Protein 1DM9 (pdb70)

Organism: Escherichia coli (strain K12) (NCBI:txid83333)

Foldseek 3Di:
DVQFDWPLLLCCLLVLDVDSVVSQVCLVVVQKAWQPHRDHRRDTDDAQIWIWHQRPNAIWIWGAHADDNHNDDDVVSPVRIDTDPVRVVVRVVVVVVVVVVVVD/DDPDFDWPLQLCCLLPVDVDSVVSQVCLVVQQKAWQRHRDHRRDGDDAQIWMWGDDDLDIWIWGAQDDDRHRDDNVVSPNGIDTDPVRVVSVVVVVVVVVVVVVVVD

InterPro domains:
  IPR002942 RNA-binding S4 domain [PF01479] (9-53)
  IPR002942 RNA-binding S4 domain [SM00363] (9-72)
  IPR025708 Heat shock protein 15 [PIRSF016821] (8-131)
  IPR036986 RNA-binding S4 domain superfamily [G3DSA:3.10.290.10] (1-108)
  IPR060490 Heat shock protein 15, C-terminal domain [PF28601] (89-133)

Sequence (211 aa):
PAVEVRLDKWLWAARFYKTRALAREMIEGGKVHYNGQRSKPSKIVELNATLTLRQGNDERTVIVKAITEQRRPASEAALLYEETAESVEKREKMALARKLNALTKPAVEVRLDKWLWAARFYKTRALAREMIEGGKVHYNGQRSKPSKIVELNATLTLRQGNDERTVIVKAITEQRRPASEAALLYEETAESVEKREKMALARKLNALTMP

Radius of gyration: 21.2 Å; Cα contacts (8 Å, |Δi|>4): 385; chains: 2; bounding box: 50×77×39 Å

CATH classification: 3.10.290.10

Structure (mmCIF, N/CA/C/O backbone):
data_1DM9
#
_entry.id   1DM9
#
_cell.length_a   113.070
_cell.length_b   67.930
_cell.length_c   41.010
_cell.angle_alpha   90.00
_cell.angle_beta   90.00
_cell.angle_gamma   90.00
#
_symmetry.space_group_name_H-M   'P 21 21 2'
#
loop_
_entity.id
_entity.type
_entity.pdbx_description
1 polymer 'HYPOTHETICAL 15.5 KD PROTEIN IN MRCA-PCKA INTERGENIC REGION'
2 non-polymer 'SULFATE ION'
3 water water
#
loop_
_atom_site.group_PDB
_atom_site.id
_atom_site.type_symbol
_atom_site.label_atom_id
_atom_site.label_alt_id
_atom_site.label_comp_id
_atom_site.label_asym_id
_atom_site.label_entity_id
_atom_site.label_seq_id
_atom_site.pdbx_PDB_ins_code
_atom_site.Cartn_x
_atom_site.Cartn_y
_atom_site.Cartn_z
_atom_site.occupancy
_atom_site.B_iso_or_equiv
_atom_site.auth_seq_id
_atom_site.auth_comp_id
_atom_site.auth_asym_id
_atom_site.auth_atom_id
_atom_site.pdbx_PDB_model_num
ATOM 1 N N . PRO A 1 5 ? 34.555 41.918 14.728 1.00 63.48 5 PRO A N 1
ATOM 2 C CA . PRO A 1 5 ? 33.871 40.837 13.943 1.00 62.56 5 PRO A CA 1
ATOM 3 C C . PRO A 1 5 ? 32.450 40.537 14.434 1.00 61.03 5 PRO A C 1
ATOM 4 O O . PRO A 1 5 ? 32.245 39.700 15.332 1.00 61.83 5 PRO A O 1
ATOM 8 N N . ALA A 1 6 ? 31.469 41.226 13.850 1.00 58.03 6 ALA A N 1
ATOM 9 C CA . ALA A 1 6 ? 30.078 41.011 14.238 1.00 54.11 6 ALA A CA 1
ATOM 10 C C . ALA A 1 6 ? 29.442 39.973 13.346 1.00 50.96 6 ALA A C 1
ATOM 11 O O . ALA A 1 6 ? 28.290 40.102 12.932 1.00 49.10 6 ALA A O 1
ATOM 13 N N . VAL A 1 7 ? 30.225 38.937 13.061 1.00 48.67 7 VAL A N 1
ATOM 14 C CA . VAL A 1 7 ? 29.791 37.803 12.257 1.00 44.71 7 VAL A CA 1
ATOM 15 C C . VAL A 1 7 ? 30.311 36.542 12.970 1.00 43.49 7 VAL A C 1
ATOM 16 O O . VAL A 1 7 ? 30.580 35.511 12.342 1.00 41.97 7 VAL A O 1
ATOM 20 N N . GLU A 1 8 ? 30.459 36.664 14.296 1.00 40.40 8 GLU A N 1
ATOM 21 C CA . GLU A 1 8 ? 30.928 35.580 15.168 1.00 39.20 8 GLU A CA 1
ATOM 22 C C . GLU A 1 8 ? 29.913 35.239 16.259 1.00 36.99 8 GLU A C 1
ATOM 23 O O . GLU A 1 8 ? 29.748 35.997 17.208 1.00 35.19 8 GLU A O 1
ATOM 29 N N . VAL A 1 9 ? 29.259 34.086 16.126 1.00 33.70 9 VAL A N 1
ATOM 30 C CA . VAL A 1 9 ? 28.276 33.618 17.077 1.00 30.13 9 VAL A CA 1
ATOM 31 C C . VAL A 1 9 ? 28.768 32.246 17.555 1.00 29.43 9 VAL A C 1
ATOM 32 O O . VAL A 1 9 ? 29.163 31.399 16.759 1.00 27.45 9 VAL A O 1
ATOM 36 N N . ARG A 1 10 ? 28.785 32.052 18.871 1.00 28.01 10 ARG A N 1
ATOM 37 C CA . ARG A 1 10 ? 29.259 30.783 19.452 1.00 25.31 10 ARG A CA 1
ATOM 38 C C . ARG A 1 10 ? 28.253 29.658 19.257 1.00 24.25 10 ARG A C 1
ATOM 39 O O . ARG A 1 10 ? 27.025 29.869 19.272 1.00 23.71 10 ARG A O 1
ATOM 47 N N . LEU A 1 11 ? 28.776 28.448 19.156 1.00 22.74 11 LEU A N 1
ATOM 48 C CA . LEU A 1 11 ? 27.926 27.296 18.971 1.00 21.29 11 LEU A CA 1
ATOM 49 C C . LEU A 1 11 ? 26.946 27.143 20.140 1.00 21.47 11 LEU A C 1
ATOM 50 O O . LEU A 1 11 ? 25.811 26.830 19.906 1.00 21.83 11 LEU A O 1
ATOM 55 N N . ASP A 1 12 ? 27.351 27.383 21.384 1.00 22.46 12 ASP A N 1
ATOM 56 C CA . ASP A 1 12 ? 26.375 27.193 22.438 1.00 24.00 12 ASP A CA 1
ATOM 57 C C . ASP A 1 12 ? 25.200 28.204 22.347 1.00 26.40 12 ASP A C 1
ATOM 58 O O . ASP A 1 12 ? 24.037 27.815 22.477 1.00 24.39 12 ASP A O 1
ATOM 63 N N . LYS A 1 13 ? 25.521 29.463 22.046 1.00 24.34 13 LYS A N 1
ATOM 64 C CA . LYS A 1 13 ? 24.528 30.512 21.875 1.00 27.89 13 LYS A CA 1
ATOM 65 C C . LYS A 1 13 ? 23.644 30.169 20.666 1.00 26.83 13 LYS A C 1
ATOM 66 O O . LYS A 1 13 ? 22.420 30.264 20.727 1.00 26.71 13 LYS A O 1
ATOM 72 N N . TRP A 1 14 ? 24.273 29.756 19.565 1.00 26.56 14 TRP A N 1
ATOM 73 C CA . TRP A 1 14 ? 23.531 29.374 18.382 1.00 25.23 14 TRP A CA 1
ATOM 74 C C . TRP A 1 14 ? 22.519 28.283 18.653 1.00 25.87 14 TRP A C 1
ATOM 75 O O . TRP A 1 14 ? 21.369 28.378 18.210 1.00 25.34 14 TRP A O 1
ATOM 86 N N . LEU A 1 15 ? 22.947 27.207 19.324 1.00 25.20 15 LEU A N 1
ATOM 87 C CA . LEU A 1 15 ? 22.042 26.079 19.604 1.00 26.21 15 LEU A CA 1
ATOM 88 C C . LEU A 1 15 ? 20.825 26.524 20.450 1.00 28.01 15 LEU A C 1
ATOM 89 O O . LEU A 1 15 ? 19.705 26.010 20.293 1.00 27.62 15 LEU A O 1
ATOM 94 N N . TRP A 1 16 ? 21.062 27.457 21.355 1.00 28.11 16 TRP A N 1
ATOM 95 C CA . TRP A 1 16 ? 19.997 27.996 22.191 1.00 31.74 16 TRP A CA 1
ATOM 96 C C . TRP A 1 16 ? 19.100 28.890 21.315 1.00 32.22 16 TRP A C 1
ATOM 97 O O . TRP A 1 16 ? 17.868 28.803 21.382 1.00 33.01 16 TRP A O 1
ATOM 108 N N . ALA A 1 17 ? 19.716 29.728 20.472 1.00 31.35 17 ALA A N 1
ATOM 109 C CA . ALA A 1 17 ? 18.941 30.610 19.594 1.00 30.50 17 ALA A CA 1
ATOM 110 C C . ALA A 1 17 ? 18.067 29.784 18.668 1.00 30.50 17 ALA A C 1
ATOM 111 O O . ALA A 1 17 ? 16.939 30.159 18.404 1.00 31.62 17 ALA A O 1
ATOM 113 N N . ALA A 1 18 ? 18.597 28.668 18.174 1.00 30.34 18 ALA A N 1
ATOM 114 C CA . ALA A 1 18 ? 17.862 27.782 17.279 1.00 31.87 18 ALA A CA 1
ATOM 115 C C . ALA A 1 18 ? 16.841 26.906 18.035 1.00 32.00 18 ALA A C 1
ATOM 116 O O . ALA A 1 18 ? 16.173 26.077 17.417 1.00 32.69 18 ALA A O 1
ATOM 118 N N . ARG A 1 19 ? 16.783 27.071 19.356 1.00 32.89 19 ARG A N 1
ATOM 119 C CA . ARG A 1 19 ? 15.861 26.362 20.244 1.00 35.41 19 ARG A CA 1
ATOM 120 C C . ARG A 1 19 ? 16.073 24.855 20.389 1.00 35.08 19 ARG A C 1
ATOM 121 O O . ARG A 1 19 ? 15.122 24.122 20.688 1.00 33.66 19 ARG A O 1
ATOM 129 N N . PHE A 1 20 ? 17.293 24.370 20.149 1.00 32.63 20 PHE A N 1
ATOM 130 C CA . PHE A 1 20 ? 17.551 22.949 20.291 1.00 30.43 20 PHE A CA 1
ATOM 131 C C . PHE A 1 20 ? 17.644 22.564 21.754 1.00 30.99 20 PHE A C 1
ATOM 132 O O . PHE A 1 20 ? 17.346 21.425 22.108 1.00 30.01 20 PHE A O 1
ATOM 140 N N . TYR A 1 21 ? 18.065 23.502 22.602 1.00 30.59 21 TYR A N 1
ATOM 141 C CA . TYR A 1 21 ? 18.175 23.253 24.042 1.00 31.93 21 TYR A CA 1
ATOM 142 C C . TYR A 1 21 ? 17.587 24.490 24.746 1.00 32.96 21 TYR A C 1
ATOM 143 O O . TYR A 1 21 ? 17.725 25.594 24.238 1.00 33.71 21 TYR A O 1
ATOM 152 N N . LYS A 1 22 ? 16.945 24.314 25.903 1.00 34.95 22 LYS A N 1
ATOM 153 C CA . LYS A 1 22 ? 16.309 25.439 26.622 1.00 36.62 22 LYS A CA 1
ATOM 154 C C . LYS A 1 22 ? 17.188 26.596 27.055 1.00 35.65 22 LYS A C 1
ATOM 155 O O . LYS A 1 22 ? 16.743 27.750 27.097 1.00 35.24 22 LYS A O 1
ATOM 161 N N . THR A 1 23 ? 18.422 26.289 27.431 1.00 35.12 23 THR A N 1
ATOM 162 C CA . THR A 1 23 ? 19.361 27.300 27.886 1.00 33.91 23 THR A CA 1
ATOM 163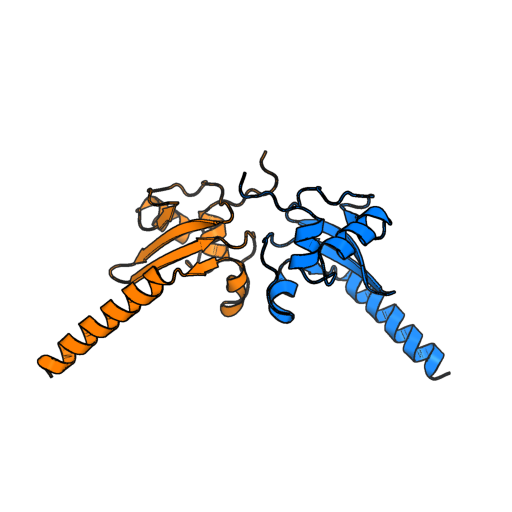 C C . THR A 1 23 ? 20.707 27.070 27.227 1.00 34.60 23 THR A C 1
ATOM 164 O O . THR A 1 23 ? 21.023 25.943 26.764 1.00 33.05 23 THR A O 1
ATOM 168 N N . ARG A 1 24 ? 21.526 28.120 27.230 1.00 34.24 24 ARG A N 1
ATOM 169 C CA . ARG A 1 24 ? 22.869 27.999 26.680 1.00 33.81 24 ARG A CA 1
ATOM 170 C C . ARG A 1 24 ? 23.697 27.025 27.531 1.00 31.94 24 ARG A C 1
ATOM 171 O O . ARG A 1 24 ? 24.546 26.291 27.008 1.00 29.76 24 ARG A O 1
ATOM 179 N N . ALA A 1 25 ? 23.482 27.022 28.852 1.00 32.57 25 ALA A N 1
ATOM 180 C CA . ALA A 1 25 ? 24.255 26.133 29.748 1.00 29.55 25 ALA A CA 1
ATOM 181 C C . ALA A 1 25 ? 23.967 24.689 29.402 1.00 28.83 25 ALA A C 1
ATOM 182 O O . ALA A 1 25 ? 24.869 23.854 29.381 1.00 27.82 25 ALA A O 1
ATOM 184 N N . LEU A 1 26 ? 22.719 24.391 29.061 1.00 27.43 26 LEU A N 1
ATOM 185 C CA . LEU A 1 26 ? 22.404 23.029 28.686 1.00 29.39 26 LEU A CA 1
ATOM 186 C C . LEU A 1 26 ? 23.064 22.702 27.313 1.00 28.66 26 LEU A C 1
ATOM 187 O O . LEU A 1 26 ? 23.632 21.612 27.120 1.00 28.06 26 LEU A O 1
ATOM 192 N N . ALA A 1 27 ? 22.984 23.638 26.368 1.00 26.33 27 ALA A N 1
ATOM 193 C CA . ALA A 1 27 ? 23.606 23.448 25.052 1.00 25.75 27 ALA A CA 1
ATOM 194 C C . ALA A 1 27 ? 25.143 23.199 25.282 1.00 23.86 27 ALA A C 1
ATOM 195 O O . ALA A 1 27 ? 25.753 22.342 24.670 1.00 21.10 27 ALA A O 1
ATOM 197 N N . ARG A 1 28 ? 25.729 23.931 26.213 1.00 26.96 28 ARG A N 1
ATOM 198 C CA . ARG A 1 28 ? 27.140 23.771 26.521 1.00 29.06 28 ARG A CA 1
ATOM 199 C C . ARG A 1 28 ? 27.421 22.334 27.096 1.00 30.26 28 ARG A C 1
ATOM 200 O O . ARG A 1 28 ? 28.427 21.682 26.755 1.00 25.74 28 ARG A O 1
ATOM 208 N N . GLU A 1 29 ? 26.520 21.821 27.937 1.00 28.72 29 GLU A N 1
ATOM 209 C CA . GLU A 1 29 ? 26.710 20.478 28.489 1.00 29.78 29 GLU A CA 1
ATOM 210 C C . GLU A 1 29 ? 26.610 19.393 27.456 1.00 27.15 29 GLU A C 1
ATOM 211 O O . GLU A 1 29 ? 27.321 18.379 27.510 1.00 27.76 29 GLU A O 1
ATOM 217 N N . MET A 1 30 ? 25.698 19.580 26.522 1.00 26.89 30 MET A N 1
ATOM 218 C CA . MET A 1 30 ? 25.515 18.594 25.475 1.00 25.93 30 MET A CA 1
ATOM 219 C C . MET A 1 30 ? 26.754 18.562 24.563 1.00 25.25 30 MET A C 1
ATOM 220 O O . MET A 1 30 ? 27.190 17.494 24.145 1.00 24.65 30 MET A O 1
ATOM 225 N N . ILE A 1 31 ? 27.301 19.747 24.276 1.00 24.58 31 ILE A N 1
ATOM 226 C CA . ILE A 1 31 ? 28.492 19.859 23.443 1.00 22.75 31 ILE A CA 1
ATOM 227 C C . ILE A 1 31 ? 29.650 19.144 24.134 1.00 23.92 31 ILE A C 1
ATOM 228 O O . ILE A 1 31 ? 3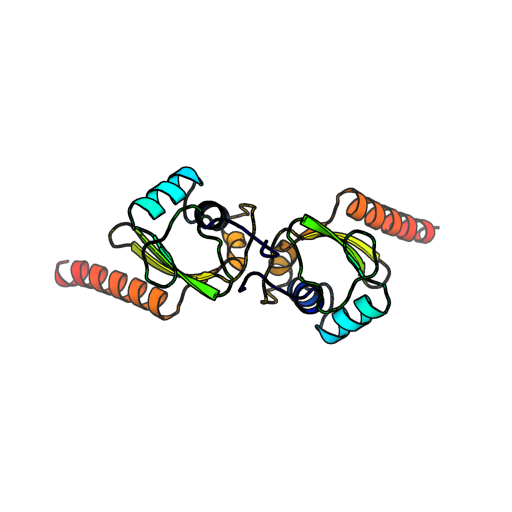0.312 18.310 23.524 1.00 22.81 31 ILE A O 1
ATOM 233 N N . GLU A 1 32 ? 29.852 19.438 25.422 1.00 24.39 32 GLU A N 1
ATOM 234 C CA . GLU A 1 32 ? 30.938 18.828 26.199 1.00 24.45 32 GLU A CA 1
ATOM 235 C C . GLU A 1 32 ? 30.758 17.315 26.403 1.00 24.11 32 GLU A C 1
ATOM 236 O O . GLU A 1 32 ? 31.760 16.560 26.536 1.00 24.87 32 GLU A O 1
ATOM 242 N N . GLY A 1 33 ? 29.497 16.866 26.393 1.00 22.25 33 GLY A N 1
ATOM 243 C CA . GLY A 1 33 ? 29.218 15.439 26.482 1.00 23.49 33 GLY A CA 1
ATOM 244 C C . GLY A 1 33 ? 29.462 14.760 25.115 1.00 26.10 33 GLY A C 1
ATOM 245 O O . GLY A 1 33 ? 29.376 13.528 24.967 1.00 26.99 33 GLY A O 1
ATOM 246 N N . GLY A 1 34 ? 29.812 15.544 24.110 1.00 24.27 34 GLY A N 1
ATOM 247 C CA . GLY A 1 34 ? 29.998 14.964 22.788 1.00 26.06 34 GLY A CA 1
ATOM 248 C C . GLY A 1 34 ? 28.662 14.588 22.164 1.00 25.31 34 GLY A C 1
ATOM 249 O O . GLY A 1 34 ? 28.627 13.774 21.246 1.00 26.78 34 GLY A O 1
ATOM 250 N N . LYS A 1 35 ? 27.566 15.161 22.655 1.00 25.33 35 LYS A N 1
ATOM 251 C CA . LYS A 1 35 ? 26.211 14.876 22.132 1.00 25.45 35 LYS A CA 1
ATOM 252 C C . LYS A 1 35 ? 25.818 15.795 20.986 1.00 25.55 35 LYS A C 1
ATOM 253 O O . LYS A 1 35 ? 24.713 15.679 20.421 1.00 25.21 35 LYS A O 1
ATOM 259 N N . VAL A 1 36 ? 26.715 16.733 20.678 1.00 22.34 36 VAL A N 1
ATOM 260 C CA . VAL A 1 36 ? 26.541 17.620 19.534 1.00 21.14 36 VAL A CA 1
ATOM 261 C C . VAL A 1 36 ? 27.861 17.521 18.769 1.00 21.70 36 VAL A C 1
ATOM 262 O O . VAL A 1 36 ? 28.934 17.661 19.374 1.00 22.76 36 VAL A O 1
ATOM 266 N N . HIS A 1 37 ? 27.809 17.255 17.477 1.00 21.03 37 HIS A N 1
ATOM 267 C CA . HIS A 1 37 ? 29.050 17.221 16.698 1.00 23.06 37 HIS A CA 1
ATOM 268 C C . HIS A 1 37 ? 28.932 18.328 15.641 1.00 22.34 37 HIS A C 1
ATOM 269 O O . HIS A 1 37 ? 27.832 18.653 15.192 1.00 23.28 37 HIS A O 1
ATOM 276 N N . TYR A 1 38 ? 30.075 18.899 15.285 1.00 20.96 38 TYR A N 1
ATOM 277 C CA . TYR A 1 38 ? 30.189 19.981 14.282 1.00 19.16 38 TYR A CA 1
ATOM 278 C C . TYR A 1 38 ? 31.050 19.374 13.161 1.00 19.87 38 TYR A C 1
ATOM 279 O O . TYR A 1 38 ? 32.199 18.961 13.386 1.00 20.87 38 TYR A O 1
ATOM 288 N N . ASN A 1 39 ? 30.487 19.288 11.961 1.00 20.20 39 ASN A N 1
ATOM 289 C CA . ASN A 1 39 ? 31.158 18.672 10.822 1.00 22.11 39 ASN A CA 1
ATOM 290 C C . ASN A 1 39 ? 31.793 17.333 11.167 1.00 24.88 39 ASN A C 1
ATOM 291 O O . ASN A 1 39 ? 32.968 17.029 10.837 1.00 23.98 39 ASN A O 1
ATOM 296 N N . GLY A 1 40 ? 30.987 16.541 11.860 1.00 22.91 40 GLY A N 1
ATOM 297 C CA . GLY A 1 40 ? 31.392 15.188 12.186 1.00 25.51 40 GLY A CA 1
ATOM 298 C C . GLY A 1 40 ? 32.342 14.993 13.325 1.00 25.79 40 GLY A C 1
ATOM 299 O O . GLY A 1 40 ? 32.810 13.894 13.493 1.00 27.68 40 GLY A O 1
ATOM 300 N N . GLN A 1 41 ? 32.626 16.024 14.109 1.00 24.30 41 GLN A N 1
ATOM 301 C CA . GLN A 1 41 ? 33.565 15.869 15.211 1.00 25.60 41 GLN A CA 1
ATOM 302 C C . GLN A 1 41 ? 33.165 16.582 16.485 1.00 24.55 41 GLN A C 1
ATOM 303 O O . GLN A 1 41 ? 32.386 17.506 16.474 1.00 25.06 41 GLN A O 1
ATOM 309 N N . ARG A 1 42 ? 33.773 16.173 17.585 1.00 25.79 42 ARG A N 1
ATOM 310 C CA . ARG A 1 42 ? 33.555 16.834 18.847 1.00 25.61 42 ARG A CA 1
ATOM 311 C C . ARG A 1 42 ? 33.808 18.304 18.606 1.00 24.37 42 ARG A C 1
ATOM 312 O O . ARG A 1 42 ? 34.699 18.664 17.841 1.00 21.92 42 ARG A O 1
ATOM 320 N N . SER A 1 43 ? 33.030 19.158 19.261 1.00 23.97 43 SER A N 1
ATOM 321 C CA . SER A 1 43 ? 33.240 20.585 19.129 1.00 25.58 43 SER A CA 1
ATOM 322 C C . SER A 1 43 ? 33.429 21.213 20.525 1.00 26.66 43 SER A C 1
ATOM 323 O O . SER A 1 43 ? 33.741 20.528 21.493 1.00 26.91 43 SER A O 1
ATOM 326 N N . LYS A 1 44 ? 33.229 22.512 20.627 1.00 28.99 44 LYS A N 1
ATOM 327 C CA . LYS A 1 44 ? 33.405 23.187 21.891 1.00 29.55 44 LYS A CA 1
ATOM 328 C C . LYS A 1 44 ? 32.421 24.303 21.890 1.00 27.76 44 LYS A C 1
ATOM 329 O O . LYS A 1 44 ? 32.022 24.777 20.820 1.00 27.63 44 LYS A O 1
ATOM 335 N N . PRO A 1 45 ? 31.983 24.718 23.086 1.00 25.97 45 PRO A N 1
ATOM 336 C CA . PRO A 1 45 ? 31.022 25.790 23.286 1.00 27.58 45 PRO A CA 1
ATOM 337 C C . PRO A 1 45 ? 31.341 27.096 22.537 1.00 26.52 45 PRO A C 1
ATOM 338 O O . PRO A 1 45 ? 30.440 27.757 22.061 1.00 26.29 45 PRO A O 1
ATOM 342 N N . SER A 1 46 ? 32.626 27.462 22.480 1.00 26.32 46 SER A N 1
ATOM 343 C CA . SER A 1 46 ? 33.065 28.727 21.872 1.00 27.09 46 SER A CA 1
ATOM 344 C C . SER A 1 46 ? 33.288 28.681 20.367 1.00 26.09 46 SER A C 1
ATOM 345 O O . SER A 1 46 ? 33.611 29.695 19.770 1.00 26.02 46 SER A O 1
ATOM 348 N N . LYS A 1 47 ? 33.102 27.517 19.761 1.00 26.02 47 LYS A N 1
ATOM 349 C CA . LYS A 1 47 ? 33.250 27.374 18.316 1.00 23.81 47 LYS A CA 1
ATOM 350 C C . LYS A 1 47 ? 32.366 28.393 17.575 1.00 23.89 47 LYS A C 1
ATOM 351 O O . LYS A 1 47 ? 31.170 28.543 17.860 1.00 23.17 47 LYS A O 1
ATOM 357 N N . ILE A 1 48 ? 32.942 29.104 16.621 1.00 25.16 48 ILE A N 1
ATOM 358 C CA . ILE A 1 48 ? 32.154 30.091 15.896 1.00 23.82 48 ILE A CA 1
ATOM 359 C C . ILE A 1 48 ? 31.449 29.358 14.782 1.00 22.52 48 ILE A C 1
ATOM 360 O O . ILE A 1 48 ? 32.067 28.653 13.997 1.00 24.24 48 ILE A O 1
ATOM 365 N N . VAL A 1 49 ? 30.140 29.525 14.732 1.00 24.77 49 VAL A N 1
ATOM 366 C CA . VAL A 1 49 ? 29.300 28.841 13.760 1.00 24.53 49 VAL A CA 1
ATOM 367 C C . VAL A 1 49 ? 29.502 29.394 12.345 1.00 26.60 49 VAL A C 1
ATOM 368 O O . VAL A 1 49 ? 29.660 30.621 12.151 1.00 25.01 49 VAL A O 1
ATOM 372 N N . GLU A 1 50 ? 29.555 28.490 11.367 1.00 26.14 50 GLU A N 1
ATOM 373 C CA . GLU A 1 50 ? 29.676 28.905 9.963 1.00 28.87 50 GLU A CA 1
ATOM 374 C C . GLU A 1 50 ? 28.438 28.489 9.199 1.00 30.90 50 GLU A C 1
ATOM 375 O O . GLU A 1 50 ? 27.839 27.464 9.529 1.00 29.31 50 GLU A O 1
ATOM 381 N N . LEU A 1 51 ? 28.032 29.270 8.186 1.00 28.81 51 LEU A N 1
ATOM 382 C CA . LEU A 1 51 ? 26.867 28.863 7.403 1.00 27.69 51 LEU A CA 1
ATOM 383 C C . LEU A 1 51 ? 27.211 27.528 6.680 1.00 26.34 51 LEU A C 1
ATOM 384 O O . LEU A 1 51 ? 28.356 27.270 6.327 1.00 25.33 51 LEU A O 1
ATOM 389 N N . ASN A 1 52 ? 26.197 26.682 6.514 1.00 26.32 52 ASN A N 1
ATOM 390 C CA . ASN A 1 52 ? 26.310 25.380 5.867 1.00 27.24 52 ASN A CA 1
ATOM 391 C C . ASN A 1 52 ? 27.102 24.331 6.593 1.00 25.06 52 ASN A C 1
ATOM 392 O O . ASN A 1 52 ? 27.487 23.320 6.008 1.00 26.57 52 ASN A O 1
ATOM 397 N N . ALA A 1 53 ? 27.368 24.558 7.873 1.00 24.49 53 ALA A N 1
ATOM 398 C CA . ALA A 1 53 ? 28.086 23.541 8.655 1.00 23.89 53 ALA A CA 1
ATOM 399 C C . ALA A 1 53 ? 27.063 22.447 8.945 1.00 22.32 53 ALA A C 1
ATOM 400 O O . ALA A 1 53 ? 25.840 22.704 8.973 1.00 21.68 53 ALA A O 1
ATOM 402 N N . THR A 1 54 ? 27.551 21.235 9.163 1.00 22.85 54 THR A N 1
ATOM 403 C CA . THR A 1 54 ? 26.653 20.119 9.494 1.00 22.97 54 THR A CA 1
ATOM 404 C C . THR A 1 54 ? 26.770 19.830 10.981 1.00 21.56 54 THR A C 1
ATOM 405 O O . THR A 1 54 ? 27.871 19.501 11.477 1.00 22.27 54 THR A O 1
ATOM 409 N N . LEU A 1 55 ? 25.642 19.944 11.676 1.00 20.30 55 LEU A N 1
ATOM 410 C CA . LEU A 1 55 ? 25.556 19.692 13.094 1.00 21.82 55 LEU A CA 1
ATOM 411 C C . LEU A 1 55 ? 24.711 18.435 13.299 1.00 24.49 55 LEU A C 1
ATOM 412 O O . LEU A 1 55 ? 23.619 18.310 12.713 1.00 25.18 55 LEU A O 1
ATOM 417 N N . THR A 1 56 ? 25.194 17.542 14.151 1.00 23.59 56 THR A N 1
ATOM 418 C CA . THR A 1 56 ? 24.478 16.300 14.483 1.00 26.12 56 THR A CA 1
ATOM 419 C C . THR A 1 56 ? 24.278 16.455 15.981 1.00 27.96 56 THR A C 1
ATOM 420 O O . THR A 1 56 ? 25.238 16.713 16.758 1.00 26.89 56 THR A O 1
ATOM 424 N N . LEU A 1 57 ? 23.025 16.360 16.403 1.00 28.21 57 LEU A N 1
ATOM 425 C CA . LEU A 1 57 ? 22.759 16.571 17.818 1.00 31.52 57 LEU A CA 1
ATOM 426 C C . LEU A 1 57 ? 21.665 15.657 18.314 1.00 34.55 57 LEU A C 1
ATOM 427 O O . LEU A 1 57 ? 20.814 15.176 17.535 1.00 33.82 57 LEU A O 1
ATOM 432 N N . ARG A 1 58 ? 21.750 15.392 19.607 1.00 37.07 58 ARG A N 1
ATOM 433 C CA . ARG A 1 58 ? 20.809 14.548 20.326 1.00 40.47 58 ARG A CA 1
ATOM 434 C C . ARG A 1 58 ? 19.627 15.397 20.833 1.00 42.51 58 ARG A C 1
ATOM 435 O O . ARG A 1 58 ? 19.825 16.429 21.476 1.00 42.15 58 ARG A O 1
ATOM 437 N N . GLN A 1 59 ? 18.411 14.951 20.523 1.00 46.51 59 GLN A N 1
ATOM 438 C CA . GLN A 1 59 ? 17.165 15.599 20.950 1.00 49.59 59 GLN A CA 1
ATOM 439 C C . GLN A 1 59 ? 16.445 14.555 21.817 1.00 51.83 59 GLN A C 1
ATOM 440 O O . GLN A 1 59 ? 15.730 13.708 21.291 1.00 52.73 59 GLN A O 1
ATOM 446 N N . GLY A 1 60 ? 16.623 14.608 23.135 1.00 54.59 60 GLY A N 1
ATOM 447 C CA . GLY A 1 60 ? 15.988 13.620 23.991 1.00 55.63 60 GLY A CA 1
ATOM 448 C C . GLY A 1 60 ? 16.644 12.325 23.568 1.00 57.01 60 GLY A C 1
ATOM 449 O O . GLY A 1 60 ? 17.812 12.095 23.882 1.00 57.34 60 GLY A O 1
ATOM 450 N N . ASN A 1 61 ? 15.918 11.476 22.847 1.00 57.02 61 ASN A N 1
ATOM 451 C CA . ASN A 1 61 ? 16.539 10.257 22.363 1.00 57.51 61 ASN A CA 1
ATOM 452 C C . ASN A 1 61 ? 16.560 10.202 20.825 1.00 56.20 61 ASN A C 1
ATOM 453 O O . ASN A 1 61 ? 16.859 9.164 20.219 1.00 55.60 61 ASN A O 1
ATOM 458 N N . ASP A 1 62 ? 16.245 11.346 20.216 1.00 53.94 62 ASP A N 1
ATOM 459 C CA . ASP A 1 62 ? 16.231 11.515 18.770 1.00 52.57 62 ASP A CA 1
ATOM 460 C C . ASP A 1 62 ? 17.596 12.047 18.316 1.00 50.50 62 ASP A C 1
ATOM 461 O O . ASP A 1 62 ? 18.297 12.724 19.069 1.00 49.30 62 ASP A O 1
ATOM 466 N N . GLU A 1 63 ? 17.962 11.733 17.085 1.00 47.51 63 GLU A N 1
ATOM 467 C CA . GLU A 1 63 ? 19.182 12.268 16.528 1.00 45.76 63 GLU A CA 1
ATOM 468 C C . GLU A 1 63 ? 18.712 13.078 15.340 1.00 43.92 63 GLU A C 1
ATOM 469 O O . GLU A 1 63 ? 17.840 12.630 14.563 1.00 44.52 63 GLU A O 1
ATOM 475 N N . ARG A 1 64 ? 19.269 14.270 15.194 1.00 39.01 64 ARG A N 1
ATOM 476 C CA . ARG A 1 64 ? 18.908 15.104 14.066 1.00 37.47 64 ARG A CA 1
ATOM 477 C C . ARG A 1 64 ? 20.200 15.620 13.464 1.00 34.28 64 ARG A C 1
ATOM 478 O O . ARG A 1 64 ? 21.140 15.966 14.198 1.00 30.40 64 ARG A O 1
ATOM 486 N N 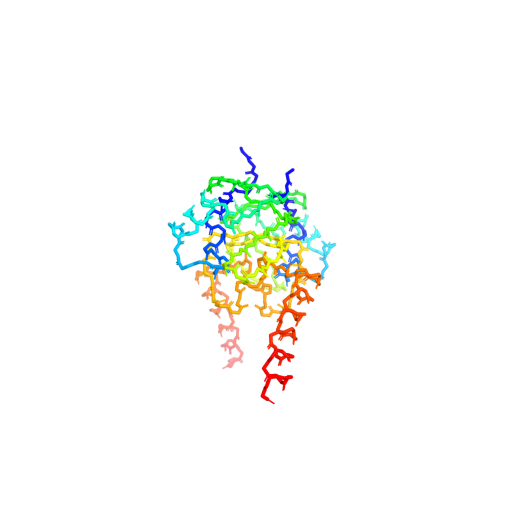. THR A 1 65 ? 20.254 15.677 12.135 1.00 31.41 65 THR A N 1
ATOM 487 C CA . THR A 1 65 ? 21.430 16.224 11.464 1.00 28.57 65 THR A CA 1
ATOM 488 C C . THR A 1 65 ? 20.893 17.455 10.754 1.00 27.34 65 THR A C 1
ATOM 489 O O . THR A 1 65 ? 20.003 17.319 9.949 1.00 25.11 65 THR A O 1
ATOM 493 N N . VAL A 1 66 ? 21.413 18.642 11.075 1.00 25.06 66 VAL A N 1
ATOM 494 C CA . VAL A 1 66 ? 20.951 19.864 10.434 1.00 25.27 66 VAL A CA 1
ATOM 495 C C . VAL A 1 66 ? 22.105 20.637 9.786 1.00 25.66 66 VAL A C 1
ATOM 496 O O . VAL A 1 66 ? 23.302 20.508 10.153 1.00 25.77 66 VAL A O 1
ATOM 500 N N . ILE A 1 67 ? 21.728 21.451 8.808 1.00 25.24 67 ILE A N 1
ATOM 501 C CA . ILE A 1 67 ? 22.663 22.280 8.091 1.00 25.06 67 ILE A CA 1
ATOM 502 C C . ILE A 1 67 ? 22.362 23.722 8.556 1.00 26.58 67 ILE A C 1
ATOM 503 O O . ILE A 1 67 ? 21.210 24.149 8.529 1.00 24.46 67 ILE A O 1
ATOM 508 N N . VAL A 1 68 ? 23.392 24.461 8.966 1.00 25.71 68 VAL A N 1
ATOM 509 C CA . VAL A 1 68 ? 23.197 25.856 9.421 1.00 26.15 68 VAL A CA 1
ATOM 510 C C . VAL A 1 68 ? 22.894 26.759 8.185 1.00 24.46 68 VAL A C 1
ATOM 511 O O . VAL A 1 68 ? 23.651 26.785 7.225 1.00 26.39 68 VAL A O 1
ATOM 515 N N . LYS A 1 69 ? 21.766 27.426 8.217 1.00 27.88 69 LYS A N 1
ATOM 516 C CA . LYS A 1 69 ? 21.321 28.320 7.136 1.00 30.78 69 LYS A CA 1
ATOM 517 C C . LYS A 1 69 ? 21.375 29.820 7.552 1.00 31.79 69 LYS A C 1
ATOM 518 O O . LYS A 1 69 ? 21.381 30.713 6.706 1.00 30.51 69 LYS A O 1
ATOM 524 N N . ALA A 1 70 ? 21.444 30.086 8.852 1.00 31.13 70 ALA A N 1
ATOM 525 C CA . ALA A 1 70 ? 21.511 31.490 9.316 1.00 32.78 70 ALA A CA 1
ATOM 526 C C . ALA A 1 70 ? 22.169 31.573 10.696 1.00 32.71 70 ALA A C 1
ATOM 527 O O . ALA A 1 70 ? 22.176 30.569 11.426 1.00 31.89 70 ALA A O 1
ATOM 529 N N . ILE A 1 71 ? 22.731 32.742 11.034 1.00 31.27 71 ILE A N 1
ATOM 530 C CA . ILE A 1 71 ? 23.321 32.978 12.349 1.00 30.59 71 ILE A CA 1
ATOM 531 C C . ILE A 1 71 ? 22.653 34.181 12.998 1.00 30.19 71 ILE A C 1
ATOM 532 O O . ILE A 1 71 ? 22.319 35.151 12.340 1.00 28.20 71 ILE A O 1
ATOM 537 N N . THR A 1 72 ? 22.458 34.113 14.304 1.00 29.96 72 THR A N 1
ATOM 538 C CA . THR A 1 72 ? 21.773 35.167 15.025 1.00 31.09 72 THR A CA 1
ATOM 539 C C . THR A 1 72 ? 22.105 34.997 16.507 1.00 33.62 72 THR A C 1
ATOM 540 O O . THR A 1 72 ? 22.624 33.950 16.919 1.00 31.82 72 THR A O 1
ATOM 544 N N . GLU A 1 73 ? 21.789 36.009 17.311 1.00 35.08 73 GLU A N 1
ATOM 545 C CA . GLU A 1 73 ? 22.048 35.921 18.743 1.00 38.37 73 GLU A CA 1
ATOM 546 C C . GLU A 1 73 ? 20.750 35.933 19.490 1.00 38.60 73 GLU A C 1
ATOM 547 O O . GLU A 1 73 ? 20.728 35.750 20.706 1.00 40.11 73 GLU A O 1
ATOM 553 N N . GLN A 1 74 ? 19.664 36.092 18.745 1.00 38.75 74 GLN A N 1
ATOM 554 C CA . GLN A 1 74 ? 18.332 36.141 19.323 1.00 40.43 74 GLN A CA 1
ATOM 555 C C . GLN A 1 74 ? 17.634 34.790 19.289 1.00 40.94 74 GLN A C 1
ATOM 556 O O . GLN A 1 74 ? 17.690 34.091 18.280 1.00 38.48 74 GLN A O 1
ATOM 562 N N . ARG A 1 75 ? 16.956 34.439 20.386 1.00 41.46 75 ARG A N 1
ATOM 563 C CA . ARG A 1 75 ? 16.193 33.211 20.442 1.00 44.21 75 ARG A CA 1
ATOM 564 C C . ARG A 1 75 ? 14.774 33.712 20.127 1.00 47.00 75 ARG A C 1
ATOM 565 O O . ARG A 1 75 ? 14.163 34.388 20.939 1.00 47.02 75 ARG A O 1
ATOM 573 N N . ARG A 1 76 ? 14.259 33.390 18.947 1.00 50.60 76 ARG A N 1
ATOM 574 C CA . ARG A 1 76 ? 12.919 33.818 18.550 1.00 53.73 76 ARG A CA 1
ATOM 575 C C . ARG A 1 76 ? 11.902 32.714 18.833 1.00 55.85 76 ARG A C 1
ATOM 576 O O . ARG A 1 76 ? 12.261 31.674 19.385 1.00 56.52 76 ARG A O 1
ATOM 584 N N . PRO A 1 77 ? 10.619 32.915 18.461 1.00 56.63 77 PRO A N 1
ATOM 585 C CA . PRO A 1 77 ? 9.605 31.886 18.723 1.00 57.49 77 PRO A CA 1
ATOM 586 C C . PRO A 1 77 ? 9.688 30.529 18.005 1.00 57.91 77 PRO A C 1
ATOM 587 O O . PRO A 1 77 ? 10.260 30.398 16.908 1.00 55.93 77 PRO A O 1
ATOM 591 N N . ALA A 1 78 ? 9.072 29.530 18.641 1.00 58.39 78 ALA A N 1
ATOM 592 C CA . ALA A 1 78 ? 9.066 28.144 18.146 1.00 60.35 78 ALA A CA 1
ATOM 593 C C . ALA A 1 78 ? 9.188 27.968 16.631 1.00 60.36 78 ALA A C 1
ATOM 594 O O . ALA A 1 78 ? 10.165 27.409 16.149 1.00 60.46 78 ALA A O 1
ATOM 596 N N . SER A 1 79 ? 8.198 28.443 15.884 1.00 61.20 79 SER A N 1
ATOM 597 C CA . SER A 1 79 ? 8.205 28.311 14.430 1.00 61.40 79 SER A CA 1
ATOM 598 C C . SER A 1 79 ? 9.276 29.216 13.771 1.00 60.94 79 SER A C 1
ATOM 599 O O . SER A 1 79 ? 9.872 28.856 12.756 1.00 60.74 79 SER A O 1
ATOM 602 N N . GLU A 1 80 ? 9.532 30.370 14.372 1.00 60.40 80 GLU A N 1
ATOM 603 C CA . GLU A 1 80 ? 10.510 31.323 13.839 1.00 61.59 80 GLU A CA 1
ATOM 604 C C . GLU A 1 80 ? 11.989 30.907 13.948 1.00 61.42 80 GLU A C 1
ATOM 605 O O . GLU A 1 80 ? 12.738 30.992 12.976 1.00 61.58 80 GLU A O 1
ATOM 607 N N . ALA A 1 81 ? 12.430 30.490 15.130 1.00 61.02 81 ALA A N 1
ATOM 608 C CA . ALA A 1 81 ? 13.829 30.087 15.280 1.00 58.14 81 ALA A CA 1
ATOM 609 C C . ALA A 1 81 ? 14.089 28.997 14.247 1.00 57.36 81 ALA A C 1
ATOM 610 O O . ALA A 1 81 ? 14.989 29.123 13.385 1.00 56.17 81 ALA A O 1
ATOM 612 N N . ALA A 1 82 ? 13.258 27.950 14.332 1.00 55.08 82 ALA A N 1
ATOM 613 C CA . ALA A 1 82 ? 13.298 26.789 13.443 1.00 52.25 82 ALA A CA 1
ATOM 614 C C . ALA A 1 82 ? 13.847 27.091 12.034 1.00 50.99 82 ALA A C 1
ATOM 615 O O . ALA A 1 82 ? 14.321 26.160 11.337 1.00 50.06 82 ALA A O 1
ATOM 617 N N . LEU A 1 83 ? 13.780 28.368 11.624 1.00 47.89 83 LEU A N 1
ATOM 618 C CA . LEU A 1 83 ? 14.295 28.808 10.315 1.00 47.32 83 LEU A CA 1
ATOM 619 C C . LEU A 1 83 ? 15.790 29.123 10.239 1.00 44.89 83 LEU A C 1
ATOM 620 O O . LEU A 1 83 ? 16.219 29.704 9.239 1.00 47.34 83 LEU A O 1
ATOM 625 N N . LEU A 1 84 ? 16.583 28.813 11.284 1.00 42.17 84 LEU A N 1
ATOM 626 C CA . LEU A 1 84 ? 18.064 29.075 11.272 1.00 36.62 84 LEU A CA 1
ATOM 627 C C . LEU A 1 84 ? 18.827 27.858 10.701 1.00 33.81 84 LEU A C 1
ATOM 628 O O . LEU A 1 84 ? 20.061 27.869 10.538 1.00 32.76 84 LEU A O 1
ATOM 633 N N . TYR A 1 85 ? 18.083 26.806 10.429 1.00 31.99 85 TYR A N 1
ATOM 634 C CA . TYR A 1 85 ? 18.670 25.571 9.922 1.00 34.92 85 TYR A CA 1
ATOM 635 C C . TYR A 1 85 ? 17.685 24.760 9.064 1.00 35.52 85 TYR A C 1
ATOM 636 O O . TYR A 1 85 ? 16.479 25.008 9.060 1.00 36.77 85 TYR A O 1
ATOM 645 N N . GLU A 1 86 ? 18.226 23.762 8.378 1.00 34.75 86 GLU A N 1
ATOM 646 C CA . GLU A 1 86 ? 17.447 22.865 7.543 1.00 35.85 86 GLU A CA 1
ATOM 647 C C . GLU A 1 86 ? 17.871 21.432 7.871 1.00 33.74 86 GLU A C 1
ATOM 648 O O . GLU A 1 86 ? 18.987 21.020 7.548 1.00 32.34 86 GLU A O 1
ATOM 654 N N . GLU A 1 87 ? 17.011 20.691 8.534 1.00 32.61 87 GLU A N 1
ATOM 655 C CA . GLU A 1 87 ? 17.330 19.302 8.836 1.00 33.22 87 GLU A CA 1
ATOM 656 C C . GLU A 1 87 ? 17.526 18.532 7.515 1.00 33.52 87 GLU A C 1
ATOM 657 O O . GLU A 1 87 ? 16.827 18.802 6.553 1.00 33.70 87 GLU A O 1
ATOM 663 N N . THR A 1 88 ? 18.476 17.597 7.439 1.00 31.58 88 THR A N 1
ATOM 664 C CA . THR A 1 88 ? 18.671 16.888 6.175 1.00 30.65 88 THR A CA 1
ATOM 665 C C . THR A 1 88 ? 17.520 15.904 5.964 1.00 31.18 88 THR A C 1
ATOM 666 O O . THR A 1 88 ? 16.920 15.404 6.929 1.00 31.43 88 THR A O 1
ATOM 670 N N . ALA A 1 89 ? 17.250 15.617 4.699 1.00 32.92 89 ALA A N 1
ATOM 671 C CA . ALA A 1 89 ? 16.187 14.693 4.325 1.00 34.37 89 ALA A CA 1
ATOM 672 C C . ALA A 1 89 ? 16.515 13.338 4.931 1.00 34.13 89 ALA A C 1
ATOM 673 O O . ALA A 1 89 ? 15.652 12.676 5.469 1.00 34.33 89 ALA A O 1
ATOM 675 N N . GLU A 1 90 ? 17.794 12.960 4.895 1.00 35.66 90 GLU A N 1
ATOM 676 C CA . GLU A 1 90 ? 18.216 11.679 5.444 1.00 37.05 90 GLU A CA 1
ATOM 677 C C . GLU A 1 90 ? 17.947 11.674 6.944 1.00 36.18 90 GLU A C 1
ATOM 678 O O . GLU A 1 90 ? 17.526 10.675 7.507 1.00 37.36 90 GLU A O 1
ATOM 684 N N . SER A 1 91 ? 18.158 12.807 7.599 1.00 32.97 91 SER A N 1
ATOM 685 C CA . SER A 1 91 ? 17.917 12.866 9.037 1.00 30.72 91 SER A CA 1
ATOM 686 C C . SER A 1 91 ? 16.398 12.740 9.345 1.00 32.36 91 SER A C 1
ATOM 687 O O . SER A 1 91 ? 16.008 12.049 10.291 1.00 29.43 91 SER A O 1
ATOM 690 N N . VAL A 1 92 ? 15.560 13.447 8.580 1.00 35.26 92 VAL A N 1
ATOM 691 C CA . VAL A 1 92 ? 14.110 13.365 8.828 1.00 39.06 92 VAL A CA 1
ATOM 692 C C . VAL A 1 92 ? 13.640 11.905 8.618 1.00 40.16 92 VAL A C 1
ATOM 693 O O . VAL A 1 92 ? 12.924 11.352 9.454 1.00 39.74 92 VAL A O 1
ATOM 697 N N . GLU A 1 93 ? 14.068 11.283 7.524 1.00 41.39 93 GLU A N 1
ATOM 698 C CA . GLU A 1 93 ? 13.692 9.897 7.264 1.00 43.78 93 GLU A CA 1
ATOM 699 C C . GLU A 1 93 ? 14.116 8.976 8.387 1.00 44.38 93 GLU A C 1
ATOM 700 O O . GLU A 1 93 ? 13.330 8.135 8.839 1.00 44.65 93 GLU A O 1
ATOM 706 N N . LYS A 1 94 ? 15.362 9.092 8.837 1.00 44.33 94 LYS A N 1
ATOM 707 C CA . LYS A 1 94 ? 15.805 8.193 9.890 1.00 44.80 94 LYS A CA 1
ATOM 708 C C . LYS A 1 94 ? 14.955 8.339 11.135 1.00 44.54 94 LYS A C 1
ATOM 709 O O . LYS A 1 94 ? 14.618 7.348 11.803 1.00 44.07 94 LYS A O 1
ATOM 715 N N . ARG A 1 95 ? 14.630 9.576 11.472 1.00 44.20 95 ARG A N 1
ATOM 716 C CA . ARG A 1 95 ? 13.832 9.824 12.655 1.00 46.51 95 ARG A CA 1
ATOM 717 C C . ARG A 1 95 ? 12.461 9.166 12.467 1.00 47.77 95 ARG A C 1
ATOM 718 O O . ARG A 1 95 ? 11.999 8.422 13.330 1.00 47.61 95 ARG A O 1
ATOM 726 N N . GLU A 1 96 ? 11.824 9.452 11.336 1.00 49.57 96 GLU A N 1
ATOM 727 C CA . GLU A 1 96 ? 10.507 8.898 11.024 1.00 52.28 96 GLU A CA 1
ATOM 728 C C . GLU A 1 96 ? 10.541 7.390 11.162 1.00 52.56 96 GLU A C 1
ATOM 729 O O . GLU A 1 96 ? 9.841 6.816 11.995 1.00 51.84 96 GLU A O 1
ATOM 735 N N . LYS A 1 97 ? 11.370 6.746 10.346 1.00 53.12 97 LYS A N 1
ATOM 736 C CA . LYS A 1 97 ? 11.437 5.301 10.396 1.00 54.33 97 LYS A CA 1
ATOM 737 C C . LYS A 1 97 ? 11.554 4.775 11.809 1.00 55.74 97 LYS A C 1
ATOM 738 O O . LYS A 1 97 ? 10.848 3.839 12.173 1.00 56.64 97 LYS A O 1
ATOM 744 N N . MET A 1 98 ? 12.404 5.371 12.635 1.00 57.39 98 MET A N 1
ATOM 745 C CA . MET A 1 98 ? 12.508 4.870 13.999 1.00 60.02 98 MET A CA 1
ATOM 746 C C . MET A 1 98 ? 11.213 5.041 14.780 1.00 60.66 98 MET A C 1
ATOM 747 O O . MET A 1 98 ? 10.851 4.186 15.594 1.00 60.27 98 MET A O 1
ATOM 752 N N . ALA A 1 99 ? 10.520 6.146 14.521 1.00 61.85 99 ALA A N 1
ATOM 753 C CA . ALA A 1 99 ? 9.249 6.454 15.168 1.00 62.59 99 ALA A CA 1
ATOM 754 C C . ALA A 1 99 ? 8.199 5.414 14.748 1.00 63.65 99 ALA A C 1
ATOM 755 O O . ALA A 1 99 ? 7.480 4.872 15.587 1.00 63.65 99 ALA A O 1
ATOM 757 N N . LEU A 1 100 ? 8.123 5.155 13.443 1.00 64.41 100 LEU A N 1
ATOM 758 C CA . LEU A 1 100 ? 7.196 4.178 12.876 1.00 65.01 100 LEU A CA 1
ATOM 759 C C . LEU A 1 100 ? 7.433 2.802 13.491 1.00 65.78 100 LEU A C 1
ATOM 760 O O . LEU A 1 100 ? 6.512 2.195 14.042 1.00 65.47 100 LEU A O 1
ATOM 765 N N . ALA A 1 101 ? 8.670 2.313 13.387 1.00 65.86 101 ALA A N 1
ATOM 766 C CA . ALA A 1 101 ? 9.025 1.017 13.942 1.00 66.54 101 ALA A CA 1
ATOM 767 C C . ALA A 1 101 ? 8.592 0.960 15.396 1.00 67.40 101 ALA A C 1
ATOM 768 O O . ALA A 1 101 ? 8.109 -0.066 15.866 1.00 68.04 101 ALA A O 1
ATOM 770 N N . ARG A 1 102 ? 8.773 2.064 16.111 1.00 68.80 102 ARG A N 1
ATOM 771 C CA . ARG A 1 102 ? 8.376 2.131 17.512 1.00 70.27 102 ARG A CA 1
ATOM 772 C C . ARG A 1 102 ? 6.883 1.825 17.595 1.00 71.51 102 ARG A C 1
ATOM 773 O O . ARG A 1 102 ? 6.472 0.890 18.273 1.00 72.01 102 ARG A O 1
ATOM 775 N N . LYS A 1 103 ? 6.077 2.607 16.880 1.00 72.74 103 LYS A N 1
ATOM 776 C CA . LYS A 1 103 ? 4.631 2.416 16.868 1.00 74.05 103 LYS A CA 1
ATOM 777 C C . LYS A 1 103 ? 4.224 1.021 16.366 1.00 75.27 103 LYS A C 1
ATOM 778 O O . LYS A 1 103 ? 3.109 0.563 16.635 1.00 75.78 103 LYS A O 1
ATOM 780 N N . LEU A 1 104 ? 5.120 0.358 15.632 1.00 76.07 104 LEU A N 1
ATOM 781 C CA . LEU A 1 104 ? 4.857 -0.982 15.111 1.00 76.58 104 LEU A CA 1
ATOM 782 C C . LEU A 1 104 ? 5.017 -2.015 16.206 1.00 77.55 104 LEU A C 1
ATOM 783 O O . LEU A 1 104 ? 4.082 -2.753 16.506 1.00 77.81 104 LEU A O 1
ATOM 788 N N . ASN A 1 105 ? 6.205 -2.074 16.800 1.00 78.57 105 ASN A N 1
ATOM 789 C CA . ASN A 1 105 ? 6.458 -3.026 17.875 1.00 79.91 105 ASN A CA 1
ATOM 790 C C . ASN A 1 105 ? 5.404 -2.817 18.953 1.00 80.73 105 ASN A C 1
ATOM 791 O O . ASN A 1 105 ? 5.198 -3.671 19.818 1.00 81.14 105 ASN A O 1
ATOM 793 N N . ALA A 1 106 ? 4.736 -1.669 18.892 1.00 81.20 106 ALA A N 1
ATOM 794 C CA . ALA A 1 106 ? 3.693 -1.335 19.849 1.00 81.75 106 ALA A CA 1
ATOM 795 C C . ALA A 1 106 ? 2.418 -2.131 19.544 1.00 82.06 106 ALA A C 1
ATOM 796 O O . ALA A 1 106 ? 1.894 -2.837 20.410 1.00 82.36 106 ALA A O 1
ATOM 798 N N . LEU A 1 107 ? 1.935 -2.018 18.307 1.00 82.08 107 LEU A N 1
ATOM 799 C CA . LEU A 1 107 ? 0.726 -2.711 17.862 1.00 81.79 107 LEU A CA 1
ATOM 800 C C . LEU A 1 107 ? 1.002 -4.196 17.644 1.00 81.91 107 LEU A C 1
ATOM 801 O O . LEU A 1 107 ? 0.436 -4.826 16.749 1.00 82.03 107 LEU A O 1
ATOM 803 N N . THR A 1 108 ? 1.877 -4.745 18.479 1.00 82.46 108 THR A N 1
ATOM 804 C CA . THR A 1 108 ? 2.264 -6.151 18.404 1.00 82.95 108 THR A CA 1
ATOM 805 C C . THR A 1 108 ? 2.999 -6.541 19.685 1.00 83.00 108 THR A C 1
ATOM 806 O O . THR A 1 108 ? 2.949 -5.750 20.652 1.00 82.94 108 THR A O 1
ATOM 808 N N . LYS B 1 4 ? 39.537 34.030 6.586 1.00 56.66 4 LYS B N 1
ATOM 809 C CA . LYS B 1 4 ? 38.609 35.201 6.520 1.00 56.64 4 LYS B CA 1
ATOM 810 C C . LYS B 1 4 ? 37.646 35.160 7.719 1.00 56.18 4 LYS B C 1
ATOM 811 O O . LYS B 1 4 ? 37.794 34.313 8.614 1.00 56.54 4 LYS B O 1
ATOM 813 N N . PRO B 1 5 ? 36.673 36.073 7.745 1.00 53.57 5 PRO B N 1
ATOM 814 C CA . PRO B 1 5 ? 35.684 36.114 8.823 1.00 50.53 5 PRO B CA 1
ATOM 815 C C . PRO B 1 5 ? 34.852 34.809 8.811 1.00 48.40 5 PRO B C 1
ATOM 816 O O . PRO B 1 5 ? 34.665 34.214 7.748 1.00 48.65 5 PRO B O 1
ATOM 818 N N . ALA B 1 6 ? 34.358 34.355 9.969 1.00 45.35 6 ALA B N 1
ATOM 819 C CA . ALA B 1 6 ? 33.568 33.103 10.013 1.00 44.10 6 ALA B CA 1
ATOM 820 C C . ALA B 1 6 ? 32.362 33.093 9.064 1.00 42.30 6 ALA B C 1
ATOM 821 O O . ALA B 1 6 ? 32.057 32.069 8.443 1.00 42.95 6 ALA B O 1
ATOM 823 N N . VAL B 1 7 ? 31.671 34.221 8.970 1.00 36.62 7 VAL B N 1
ATOM 824 C CA . VAL B 1 7 ? 30.495 34.314 8.117 1.00 34.33 7 VAL B CA 1
ATOM 825 C C . VAL B 1 7 ? 30.594 35.570 7.259 1.00 32.44 7 VAL B C 1
ATOM 826 O O . VAL B 1 7 ? 30.637 36.675 7.783 1.00 31.27 7 VAL B O 1
ATOM 830 N N . GLU B 1 8 ? 30.637 35.398 5.941 1.00 31.48 8 GLU B N 1
ATOM 831 C CA . GLU B 1 8 ? 30.747 36.535 5.065 1.00 33.95 8 GLU B CA 1
ATOM 832 C C . GLU B 1 8 ? 29.694 36.539 4.015 1.00 34.02 8 GLU B C 1
ATOM 833 O O . GLU B 1 8 ? 29.780 35.789 3.033 1.00 34.04 8 GLU B O 1
ATOM 839 N N . VAL B 1 9 ? 28.710 37.411 4.217 1.00 30.15 9 VAL B N 1
ATOM 840 C CA . VAL B 1 9 ? 27.574 37.582 3.307 1.00 28.46 9 VAL B CA 1
ATOM 841 C C . VAL B 1 9 ? 27.581 39.059 2.871 1.00 27.78 9 VAL B C 1
ATOM 842 O O . VAL B 1 9 ? 27.568 39.971 3.716 1.00 22.63 9 VAL B O 1
ATOM 846 N N . ARG B 1 10 ? 27.616 39.288 1.556 1.00 24.49 10 ARG B N 1
ATOM 847 C CA . ARG B 1 10 ? 27.669 40.628 1.007 1.00 23.40 10 ARG B CA 1
ATOM 848 C C . ARG B 1 10 ? 26.372 41.413 1.275 1.00 23.03 10 ARG B C 1
ATOM 849 O O . ARG B 1 10 ? 25.317 40.809 1.401 1.00 22.89 10 ARG B O 1
ATOM 857 N N . LEU B 1 11 ? 26.464 42.745 1.356 1.00 20.77 11 LEU B N 1
ATOM 858 C CA . LEU B 1 11 ? 25.288 43.591 1.609 1.00 20.63 11 LEU B CA 1
ATOM 859 C C . LEU B 1 11 ? 24.231 43.406 0.492 1.00 22.66 11 LEU B C 1
ATOM 860 O O . LEU B 1 11 ? 23.045 43.326 0.792 1.00 21.73 11 LEU B O 1
ATOM 865 N N . ASP B 1 12 ? 24.640 43.349 -0.794 1.00 23.47 12 ASP B N 1
ATOM 866 C CA . ASP B 1 12 ? 23.614 43.163 -1.823 1.00 25.70 12 ASP B CA 1
ATOM 867 C C . ASP B 1 12 ? 22.833 41.852 -1.627 1.00 26.50 12 ASP B C 1
ATOM 868 O O . ASP B 1 12 ? 21.589 41.840 -1.630 1.00 26.99 12 ASP B O 1
ATOM 873 N N . LYS B 1 13 ? 23.558 40.764 -1.411 1.00 26.96 13 LYS B N 1
ATOM 874 C CA . LYS B 1 13 ? 22.947 39.458 -1.146 1.00 27.25 13 LYS B CA 1
ATOM 875 C C . LYS B 1 13 ? 22.049 39.504 0.080 1.00 26.28 13 LYS B C 1
ATOM 876 O O . LYS B 1 13 ? 20.897 39.044 0.033 1.00 25.91 13 LYS B O 1
ATOM 882 N N . TRP B 1 14 ? 22.536 40.091 1.170 1.00 23.86 14 TRP B N 1
ATOM 883 C CA . TRP B 1 14 ? 21.705 40.177 2.372 1.00 24.50 14 TRP B CA 1
ATOM 884 C C . TRP B 1 14 ? 20.373 40.947 2.128 1.00 24.21 14 TRP B C 1
ATOM 885 O O . TRP B 1 14 ? 19.262 40.506 2.543 1.00 21.90 14 TRP B O 1
ATOM 896 N N . LEU B 1 15 ? 20.480 42.103 1.484 1.00 23.92 15 LEU B N 1
ATOM 897 C CA . LEU B 1 15 ? 19.288 42.922 1.178 1.00 26.51 15 LEU B CA 1
ATOM 898 C C . LEU B 1 15 ? 18.242 42.089 0.403 1.00 26.41 15 LEU B C 1
ATOM 899 O O . LEU B 1 15 ? 17.036 42.203 0.657 1.00 28.46 15 LEU B O 1
ATOM 904 N N . TRP B 1 16 ? 18.709 41.276 -0.531 1.00 25.56 16 TRP B N 1
ATOM 905 C CA . TRP B 1 16 ? 17.812 40.409 -1.311 1.00 29.59 16 TRP B CA 1
ATOM 906 C C . TRP B 1 16 ? 17.259 39.307 -0.419 1.00 29.80 16 TRP B C 1
ATOM 907 O O . TRP B 1 16 ? 16.065 38.981 -0.457 1.00 30.43 16 TRP B O 1
ATOM 918 N N . ALA B 1 17 ? 18.129 38.734 0.406 1.00 29.19 17 ALA B N 1
ATOM 919 C CA . ALA B 1 17 ? 17.684 37.670 1.304 1.00 30.33 17 ALA B CA 1
ATOM 920 C C . ALA B 1 17 ? 16.668 38.226 2.277 1.00 29.46 17 ALA B C 1
ATOM 921 O O . ALA B 1 17 ? 15.761 37.518 2.656 1.00 30.63 17 ALA B O 1
ATOM 923 N N . ALA B 1 18 ? 16.805 39.490 2.682 1.00 29.39 18 ALA B N 1
ATOM 9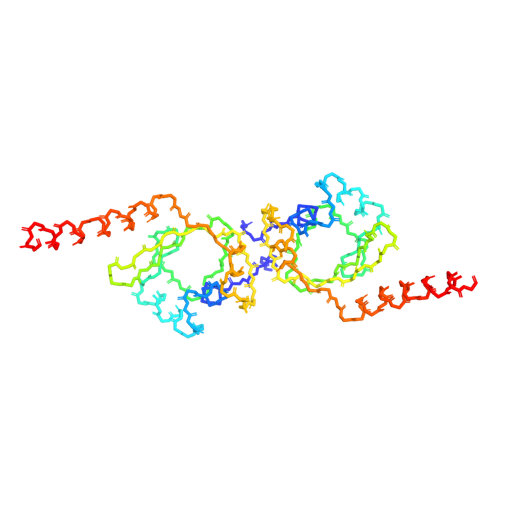24 C CA . ALA B 1 18 ? 15.824 40.079 3.595 1.00 29.62 18 ALA B CA 1
ATOM 925 C C . ALA B 1 18 ? 14.605 40.628 2.843 1.00 30.55 18 ALA B C 1
ATOM 926 O O . ALA B 1 18 ? 13.734 41.247 3.445 1.00 31.19 18 ALA B O 1
ATOM 928 N N . ARG B 1 19 ? 14.558 40.421 1.525 1.00 32.05 19 ARG B N 1
ATOM 929 C CA . ARG B 1 19 ? 13.426 40.848 0.711 1.00 35.70 19 ARG B CA 1
ATOM 930 C C . ARG B 1 19 ? 13.212 42.343 0.564 1.00 36.62 19 ARG B C 1
ATOM 931 O O . ARG B 1 19 ? 12.088 42.759 0.291 1.00 37.49 19 ARG B O 1
ATOM 939 N N . PHE B 1 20 ? 14.248 43.166 0.752 1.00 35.17 20 PHE B N 1
ATOM 940 C CA . PHE B 1 20 ? 14.054 44.589 0.585 1.00 32.78 20 PHE B CA 1
ATOM 941 C C . PHE B 1 20 ? 13.966 44.899 -0.903 1.00 34.15 20 PHE B C 1
ATOM 942 O O . PHE B 1 20 ? 13.322 45.857 -1.296 1.00 32.38 20 PHE B O 1
ATOM 950 N N . TYR B 1 21 ? 14.636 44.089 -1.717 1.00 33.37 21 TYR B N 1
ATOM 951 C CA . TYR B 1 21 ? 14.606 44.260 -3.165 1.00 33.03 21 TYR B CA 1
ATOM 952 C C . TYR B 1 21 ? 14.417 42.890 -3.794 1.00 32.71 21 TYR B C 1
ATOM 953 O O . TYR B 1 21 ? 14.820 41.880 -3.213 1.00 32.75 21 TYR B O 1
ATOM 962 N N . LYS B 1 22 ? 13.822 42.846 -4.991 1.00 33.23 22 LYS B N 1
ATOM 963 C CA . LYS B 1 22 ? 13.532 41.573 -5.678 1.00 31.59 22 LYS B CA 1
ATOM 964 C C . LYS B 1 22 ? 14.729 40.784 -6.181 1.00 30.67 22 LYS B C 1
ATOM 965 O O . LYS B 1 22 ? 14.704 39.530 -6.243 1.00 29.38 22 LYS B O 1
ATOM 967 N N . THR B 1 23 ? 15.782 41.499 -6.568 1.00 29.57 23 THR B N 1
ATOM 968 C CA . THR B 1 23 ? 16.972 40.834 -7.061 1.00 30.47 23 THR B CA 1
ATOM 969 C C . THR B 1 23 ? 18.229 41.426 -6.424 1.00 31.23 23 THR B C 1
ATOM 970 O O . THR B 1 23 ? 18.220 42.566 -5.953 1.00 27.65 23 THR B O 1
ATOM 974 N N . ARG B 1 24 ? 19.305 40.642 -6.419 1.00 31.11 24 ARG B N 1
ATOM 975 C CA . ARG B 1 24 ? 20.569 41.138 -5.898 1.00 33.96 24 ARG B CA 1
ATOM 976 C C . ARG B 1 24 ? 21.052 42.289 -6.805 1.00 32.44 24 ARG B C 1
ATOM 977 O O . ARG B 1 24 ? 21.648 43.259 -6.312 1.00 30.35 24 ARG B O 1
ATOM 985 N N . ALA B 1 25 ? 20.797 42.195 -8.121 1.00 30.96 25 ALA B N 1
ATOM 986 C CA . ALA B 1 25 ? 21.192 43.275 -9.037 1.00 31.22 25 ALA B CA 1
ATOM 987 C C . ALA B 1 25 ? 20.494 44.571 -8.648 1.00 30.93 25 ALA B C 1
ATOM 988 O O . ALA B 1 25 ? 21.101 45.642 -8.610 1.00 31.82 25 ALA B O 1
ATOM 990 N N . LEU B 1 26 ? 19.207 44.497 -8.359 1.00 30.74 26 LEU B N 1
ATOM 991 C CA . LEU B 1 26 ? 18.510 45.707 -7.950 1.00 30.57 26 LEU B CA 1
ATOM 992 C C . LEU B 1 26 ? 19.119 46.231 -6.626 1.00 28.51 26 LEU B C 1
ATOM 993 O O . LEU B 1 26 ? 19.346 47.443 -6.445 1.00 27.95 26 LEU B O 1
ATOM 998 N N . ALA B 1 27 ? 19.352 45.328 -5.683 1.00 26.58 27 ALA B N 1
ATOM 999 C CA . ALA B 1 27 ? 19.931 45.767 -4.396 1.00 26.02 27 ALA B CA 1
ATOM 1000 C C . ALA B 1 27 ? 21.295 46.439 -4.665 1.00 26.62 27 ALA B C 1
ATOM 1001 O O . ALA B 1 27 ? 21.615 47.452 -4.041 1.00 22.71 27 ALA B O 1
ATOM 1003 N N . ARG B 1 28 ? 22.085 45.864 -5.586 1.00 28.46 28 ARG B N 1
ATOM 1004 C CA . ARG B 1 28 ? 23.424 46.397 -5.912 1.00 31.49 28 ARG B CA 1
ATOM 1005 C C . ARG B 1 28 ? 23.288 47.821 -6.462 1.00 31.20 28 ARG B C 1
ATOM 1006 O O . ARG B 1 28 ? 23.996 48.735 -6.057 1.00 30.77 28 ARG B O 1
ATOM 1014 N N . GLU B 1 29 ? 22.319 48.024 -7.351 1.00 32.19 29 GLU B N 1
ATOM 1015 C CA . GLU B 1 29 ? 22.066 49.340 -7.917 1.00 30.79 29 GLU B CA 1
ATOM 1016 C C . GLU B 1 29 ? 21.612 50.365 -6.862 1.00 30.49 29 GLU B C 1
ATOM 1017 O O . GLU B 1 29 ? 22.017 51.538 -6.888 1.00 29.14 29 GLU B O 1
ATOM 1023 N N . MET B 1 30 ? 20.740 49.954 -5.949 1.00 29.21 30 MET B N 1
ATOM 1024 C CA . MET B 1 30 ? 20.297 50.873 -4.931 1.00 27.82 30 MET B CA 1
ATOM 1025 C C . MET B 1 30 ? 21.459 51.250 -4.014 1.00 27.66 30 MET B C 1
ATOM 1026 O O . MET B 1 30 ? 21.529 52.373 -3.492 1.00 26.99 30 MET B O 1
ATOM 1031 N N . ILE B 1 31 ? 22.358 50.313 -3.791 1.00 25.39 31 ILE B N 1
ATOM 1032 C CA . ILE B 1 31 ? 23.485 50.609 -2.913 1.00 25.40 31 ILE B CA 1
ATOM 1033 C C . ILE B 1 31 ? 24.378 51.626 -3.612 1.00 26.32 31 ILE B C 1
ATOM 1034 O O . ILE B 1 31 ? 24.825 52.604 -3.009 1.00 22.60 31 ILE B O 1
ATOM 1039 N N . GLU B 1 32 ? 24.629 51.390 -4.901 1.00 26.35 32 GLU B N 1
ATOM 1040 C CA . GLU B 1 32 ? 25.486 52.279 -5.670 1.00 25.52 32 GLU B CA 1
ATOM 1041 C C . GLU B 1 32 ? 24.907 53.668 -5.803 1.00 23.54 32 GLU B C 1
ATOM 1042 O O . GLU B 1 32 ? 25.661 54.654 -5.805 1.00 26.55 32 GLU B O 1
ATOM 1048 N N . GLY B 1 33 ? 23.588 53.733 -5.917 1.00 22.46 33 G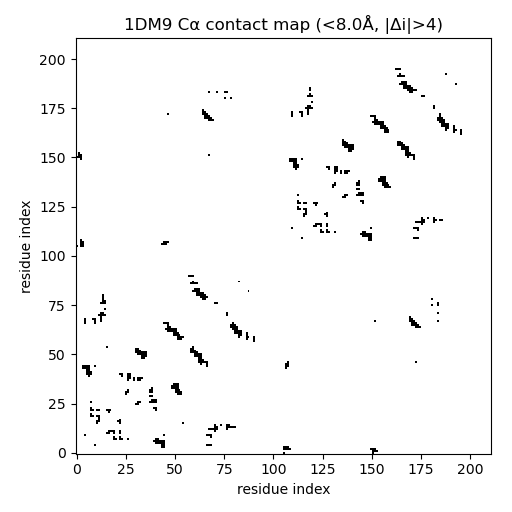LY B N 1
ATOM 1049 C CA . GLY B 1 33 ? 22.879 54.995 -6.008 1.00 26.06 33 GLY B CA 1
ATOM 1050 C C . GLY B 1 33 ? 22.744 55.721 -4.659 1.00 29.93 33 GLY B C 1
ATOM 1051 O O . GLY B 1 33 ? 22.104 56.777 -4.574 1.00 28.78 33 GLY B O 1
ATOM 1052 N N . GLY B 1 34 ? 23.329 55.164 -3.595 1.00 29.49 34 GLY B N 1
ATOM 1053 C CA . GLY B 1 34 ? 23.252 55.821 -2.312 1.00 30.12 34 GLY B CA 1
ATOM 1054 C C . GLY B 1 34 ? 21.912 55.747 -1.607 1.00 32.34 34 GLY B C 1
ATOM 1055 O O . GLY B 1 34 ? 21.685 56.477 -0.628 1.00 32.70 34 GLY B O 1
ATOM 1056 N N . LYS B 1 35 ? 21.019 54.874 -2.075 1.00 30.32 35 LYS B N 1
ATOM 1057 C CA . LYS B 1 35 ? 19.708 54.712 -1.443 1.00 31.37 35 LYS B CA 1
ATOM 1058 C C . LYS B 1 35 ? 19.745 53.834 -0.205 1.00 29.61 35 LYS B C 1
ATOM 1059 O O . LYS B 1 35 ? 18.724 53.650 0.466 1.00 29.22 35 LYS B O 1
ATOM 1065 N N . VAL B 1 36 ? 20.901 53.242 0.056 1.00 28.33 36 VAL B N 1
ATOM 1066 C CA . VAL B 1 36 ? 21.073 52.372 1.222 1.00 25.78 36 VAL B CA 1
ATOM 1067 C C . VAL B 1 36 ? 22.313 52.892 1.930 1.00 26.86 36 VAL B C 1
ATOM 1068 O O . VAL B 1 36 ? 23.333 53.128 1.291 1.00 26.59 36 VAL B O 1
ATOM 1072 N N . HIS B 1 37 ? 22.217 53.103 3.237 1.00 25.73 37 HIS B N 1
ATOM 1073 C CA . HIS B 1 37 ? 23.358 53.520 4.038 1.00 26.56 37 HIS B CA 1
ATOM 1074 C C . HIS B 1 37 ? 23.669 52.385 5.010 1.00 25.26 37 HIS B C 1
ATOM 1075 O O . HIS B 1 37 ? 22.761 51.705 5.423 1.00 22.50 37 HIS B O 1
ATOM 1082 N N . TYR B 1 38 ? 24.960 52.186 5.327 1.00 24.39 38 TYR B N 1
ATOM 1083 C CA . TYR B 1 38 ? 25.433 51.179 6.270 1.00 24.38 38 TYR B CA 1
ATOM 1084 C C . TYR B 1 38 ? 26.075 51.992 7.417 1.00 24.67 38 TYR B C 1
ATOM 1085 O O . TYR B 1 38 ? 27.076 52.684 7.205 1.00 22.31 38 TYR B O 1
ATOM 1094 N N . ASN B 1 39 ? 25.477 51.913 8.615 1.00 21.97 39 ASN B N 1
ATOM 1095 C CA . ASN B 1 39 ? 25.913 52.707 9.770 1.00 24.73 39 ASN B CA 1
ATOM 1096 C C . ASN B 1 39 ? 26.056 54.188 9.403 1.00 24.43 39 ASN B C 1
ATOM 1097 O O . ASN B 1 39 ? 27.007 54.836 9.785 1.00 25.91 39 ASN B O 1
ATOM 1102 N N . GLY B 1 40 ? 25.101 54.697 8.634 1.00 26.17 40 GLY B N 1
ATOM 1103 C CA . GLY B 1 40 ? 25.089 56.109 8.275 1.00 26.49 40 GLY B CA 1
ATOM 1104 C C . GLY B 1 40 ? 25.955 56.567 7.111 1.00 29.89 40 GLY B C 1
ATOM 1105 O O . GLY B 1 40 ? 25.997 57.754 6.786 1.00 28.30 40 GLY B O 1
ATOM 1106 N N . GLN B 1 41 ? 26.637 55.644 6.463 1.00 29.41 41 GLN B N 1
ATOM 1107 C CA . GLN B 1 41 ? 27.499 56.016 5.339 1.00 30.15 41 GLN B CA 1
ATOM 1108 C C . GLN B 1 41 ? 27.095 55.308 4.076 1.00 28.22 41 GLN B C 1
ATOM 1109 O O . GLN B 1 41 ? 26.445 54.241 4.124 1.00 26.25 41 GLN B O 1
ATOM 1115 N N . ARG B 1 42 ? 27.471 55.895 2.942 1.00 27.63 42 ARG B N 1
ATOM 1116 C CA . ARG B 1 42 ? 27.232 55.228 1.677 1.00 30.45 42 ARG B CA 1
ATOM 1117 C C . ARG B 1 42 ? 28.104 53.979 1.803 1.00 30.11 42 ARG B C 1
ATOM 1118 O O . ARG B 1 42 ? 29.094 53.994 2.520 1.00 30.06 42 ARG B O 1
ATOM 1126 N N . SER B 1 43 ? 27.744 52.914 1.093 1.00 29.96 43 SER B N 1
ATOM 1127 C CA . SER B 1 43 ? 28.436 51.643 1.214 1.00 30.00 43 SER B CA 1
ATOM 1128 C C . SER B 1 43 ? 28.704 51.081 -0.193 1.00 30.07 43 SER B C 1
ATOM 1129 O O . SER B 1 43 ? 28.609 51.810 -1.194 1.00 30.51 43 SER B O 1
ATOM 1132 N N . LYS B 1 44 ? 29.026 49.792 -0.260 1.00 29.34 44 LYS B N 1
ATOM 1133 C CA . LYS B 1 44 ? 29.329 49.119 -1.518 1.00 29.38 44 LYS B CA 1
ATOM 1134 C C . LYS B 1 44 ? 28.686 47.750 -1.511 1.00 27.84 44 LYS B C 1
ATOM 1135 O O . LYS B 1 44 ? 28.491 47.157 -0.447 1.00 27.97 44 LYS B O 1
ATOM 1141 N N . PRO B 1 45 ? 28.355 47.233 -2.698 1.00 28.77 45 PRO B N 1
ATOM 1142 C CA . PRO B 1 45 ? 27.715 45.919 -2.873 1.00 27.56 45 PRO B CA 1
ATOM 1143 C C . PRO B 1 45 ? 28.441 44.767 -2.155 1.00 25.48 45 PRO B C 1
ATOM 1144 O O . PRO B 1 45 ? 27.786 43.882 -1.590 1.00 25.50 45 PRO B O 1
ATOM 1148 N N . SER B 1 46 ? 29.775 44.792 -2.154 1.00 24.93 46 SER B N 1
ATOM 1149 C CA . SER B 1 46 ? 30.574 43.734 -1.529 1.00 24.92 46 SER B CA 1
ATOM 1150 C C . SER B 1 46 ? 30.738 43.866 0.007 1.00 26.82 46 SER B C 1
ATOM 1151 O O . SER B 1 46 ? 31.304 42.994 0.647 1.00 24.44 46 SER B O 1
ATOM 1154 N N . LYS B 1 47 ? 30.242 44.956 0.582 1.00 25.83 47 LYS B N 1
ATOM 1155 C CA . LYS B 1 47 ? 30.361 45.133 2.019 1.00 26.45 47 LYS B CA 1
ATOM 1156 C C . LYS B 1 47 ? 29.899 43.891 2.760 1.00 24.91 47 LYS B C 1
ATOM 1157 O O . LYS B 1 47 ? 28.766 43.462 2.572 1.00 26.41 47 LYS B O 1
ATOM 1163 N N . ILE B 1 48 ? 30.733 43.360 3.639 1.00 25.53 48 ILE B N 1
ATOM 1164 C CA . ILE B 1 48 ? 30.354 42.187 4.439 1.00 25.55 48 ILE B CA 1
ATOM 1165 C C . ILE B 1 48 ? 29.458 42.629 5.592 1.00 23.61 48 ILE B C 1
ATOM 1166 O O . ILE B 1 48 ? 29.876 43.432 6.427 1.00 24.17 48 ILE B O 1
ATOM 1171 N N . VAL B 1 49 ? 28.239 42.091 5.643 1.00 23.92 49 VAL B N 1
ATOM 1172 C CA . VAL B 1 49 ? 27.248 42.462 6.660 1.00 24.98 49 VAL B CA 1
ATOM 1173 C C . VAL B 1 49 ? 27.592 41.909 8.036 1.00 26.43 49 VAL B C 1
ATOM 1174 O O . VAL B 1 49 ? 28.096 40.778 8.148 1.00 22.24 49 VAL B O 1
ATOM 1178 N N . GLU B 1 50 ? 27.316 42.728 9.060 1.00 27.01 50 GLU B N 1
ATOM 1179 C CA . GLU B 1 50 ? 27.573 42.392 10.457 1.00 26.53 50 GLU B CA 1
ATOM 1180 C C . GLU B 1 50 ? 26.279 42.481 11.263 1.00 26.44 50 GLU B C 1
ATOM 1181 O O . GLU B 1 50 ? 25.451 43.342 11.023 1.00 27.37 50 GLU B O 1
ATOM 1187 N N . LEU B 1 51 ? 26.123 41.600 12.239 1.00 25.40 51 LEU B N 1
ATOM 1188 C CA . LEU B 1 51 ? 24.972 41.621 13.139 1.00 25.02 51 LEU B CA 1
ATOM 1189 C C . LEU B 1 51 ? 25.062 42.983 13.859 1.00 22.59 51 LEU B C 1
ATOM 1190 O O . LEU B 1 51 ? 26.131 43.468 14.075 1.00 19.87 51 LEU B O 1
ATOM 1195 N N . ASN B 1 52 ? 23.926 43.585 14.145 1.00 21.77 52 ASN B N 1
ATOM 1196 C CA . ASN B 1 52 ? 23.819 44.876 14.818 1.00 23.35 52 ASN B CA 1
ATOM 1197 C C . ASN B 1 52 ? 24.238 46.117 14.042 1.00 23.72 52 ASN B C 1
ATOM 1198 O O . ASN B 1 52 ? 24.331 47.208 14.606 1.00 24.59 52 ASN B O 1
ATOM 1203 N N . ALA B 1 53 ? 24.452 45.977 12.740 1.00 23.31 53 ALA B N 1
ATOM 1204 C CA . ALA B 1 53 ? 24.765 47.165 11.914 1.00 23.37 53 ALA B CA 1
ATOM 1205 C C . ALA B 1 53 ? 23.430 47.867 11.734 1.00 22.69 53 ALA B C 1
ATOM 1206 O O . ALA B 1 53 ? 22.361 47.241 11.822 1.00 21.07 53 ALA B O 1
ATOM 1208 N N . THR B 1 54 ? 23.484 49.154 11.449 1.00 21.05 54 THR B N 1
ATOM 1209 C CA . THR B 1 54 ? 22.259 49.936 11.255 1.00 19.66 54 THR B CA 1
ATOM 1210 C C . THR B 1 54 ? 22.158 50.198 9.739 1.00 20.78 54 THR B C 1
ATOM 1211 O O . THR B 1 54 ? 23.077 50.750 9.131 1.00 21.58 54 THR B O 1
ATOM 1215 N N . LEU B 1 55 ? 21.069 49.791 9.111 1.00 20.20 55 LEU B N 1
ATOM 1216 C CA . LEU B 1 55 ? 20.936 50.068 7.679 1.00 20.18 55 LEU B CA 1
ATOM 1217 C C . LEU B 1 55 ? 19.769 51.037 7.478 1.00 23.19 55 LEU B C 1
ATOM 1218 O O . LEU B 1 55 ? 18.721 50.876 8.101 1.00 22.33 55 LEU B O 1
ATOM 1223 N N . THR B 1 56 ? 19.951 52.021 6.614 1.00 25.35 56 THR B N 1
ATOM 1224 C CA . THR B 1 56 ? 18.880 52.956 6.312 1.00 28.14 56 THR B CA 1
ATOM 1225 C C . THR B 1 56 ? 18.619 52.731 4.825 1.00 29.73 56 THR B C 1
ATOM 1226 O O . THR B 1 56 ? 19.553 52.761 4.022 1.00 30.31 56 THR B O 1
ATOM 1230 N N . LEU B 1 57 ? 17.358 52.449 4.493 1.00 31.39 57 LEU B N 1
ATOM 1231 C CA . LEU B 1 57 ? 16.909 52.177 3.141 1.00 35.98 57 LEU B CA 1
ATOM 1232 C C . LEU B 1 57 ? 15.846 53.204 2.818 1.00 40.49 57 LEU B C 1
ATOM 1233 O O . LEU B 1 57 ? 14.919 53.416 3.611 1.00 39.78 57 LEU B O 1
ATOM 1238 N N . ARG B 1 58 ? 15.970 53.840 1.658 1.00 43.43 58 ARG B N 1
ATOM 1239 C CA . ARG B 1 58 ? 15.000 54.850 1.295 1.00 48.92 58 ARG B CA 1
ATOM 1240 C C . ARG B 1 58 ? 14.559 54.718 -0.148 1.00 52.34 58 ARG B C 1
ATOM 1241 O O . ARG B 1 58 ? 15.309 54.248 -1.007 1.00 51.21 58 ARG B O 1
ATOM 1243 N N . GLN B 1 59 ? 13.321 55.142 -0.385 1.00 57.34 59 GLN B N 1
ATOM 1244 C CA . GLN B 1 59 ? 12.693 55.123 -1.702 1.00 61.12 59 GLN B CA 1
ATOM 1245 C C . GLN B 1 59 ? 11.767 56.339 -1.754 1.00 62.37 59 GLN B C 1
ATOM 1246 O O . GLN B 1 59 ? 10.589 56.243 -1.392 1.00 63.26 59 GLN B O 1
ATOM 1252 N N . GLY B 1 60 ? 12.308 57.476 -2.188 1.00 63.19 60 GLY B N 1
ATOM 1253 C CA . GLY B 1 60 ? 11.522 58.696 -2.282 1.00 63.57 60 GLY B CA 1
ATOM 1254 C C . GLY B 1 60 ? 11.284 59.307 -0.912 1.00 64.10 60 GLY B C 1
ATOM 1255 O O . GLY B 1 60 ? 12.183 59.924 -0.334 1.00 64.07 60 GLY B O 1
ATOM 1256 N N . ASN B 1 61 ? 10.060 59.149 -0.406 1.00 63.68 61 ASN B N 1
ATOM 1257 C CA . ASN B 1 61 ? 9.701 59.644 0.915 1.00 62.71 61 ASN B CA 1
ATOM 1258 C C . ASN B 1 61 ? 9.575 58.424 1.832 1.00 60.68 61 ASN B C 1
ATOM 1259 O O . ASN B 1 61 ? 9.386 58.550 3.032 1.00 60.94 61 ASN B O 1
ATOM 1264 N N . ASP B 1 62 ? 9.686 57.239 1.252 1.00 58.30 62 ASP B N 1
ATOM 1265 C CA . ASP B 1 62 ? 9.611 56.008 2.025 1.00 56.01 62 ASP B CA 1
ATOM 1266 C C . ASP B 1 62 ? 11.000 55.621 2.559 1.00 52.44 62 ASP B C 1
ATOM 1267 O O . ASP B 1 62 ? 11.877 55.190 1.800 1.00 51.71 62 ASP B O 1
ATOM 1272 N N . GLU B 1 63 ? 11.196 55.813 3.860 1.00 49.05 63 GLU B N 1
ATOM 1273 C CA . GLU B 1 63 ? 12.451 55.473 4.528 1.00 45.82 63 GLU B CA 1
ATOM 1274 C C . GLU B 1 63 ? 12.277 54.576 5.758 1.00 43.60 63 GLU B C 1
ATOM 1275 O O . GLU B 1 63 ? 11.387 54.801 6.597 1.00 43.51 63 GLU B O 1
ATOM 1281 N N . ARG B 1 64 ? 13.155 53.579 5.874 1.00 40.17 64 ARG B N 1
ATOM 1282 C CA . ARG B 1 64 ? 13.153 52.657 7.013 1.00 37.74 64 ARG B CA 1
ATOM 1283 C C . ARG B 1 64 ? 14.588 52.459 7.518 1.00 36.13 64 ARG B C 1
ATOM 1284 O O . ARG B 1 64 ? 15.537 52.317 6.717 1.00 33.89 64 ARG B O 1
ATOM 1292 N N . THR B 1 65 ? 14.735 52.450 8.844 1.00 32.83 65 THR B N 1
ATOM 1293 C CA . THR B 1 65 ? 16.020 52.251 9.474 1.00 29.76 65 THR B CA 1
ATOM 1294 C C . THR B 1 65 ? 15.879 50.992 10.291 1.00 29.02 65 THR B C 1
ATOM 1295 O O . THR B 1 65 ? 15.032 50.918 11.178 1.00 26.95 65 THR B O 1
ATOM 1299 N N . VAL B 1 66 ? 16.700 49.995 9.972 1.00 26.99 66 VAL B N 1
ATOM 1300 C CA . VAL B 1 66 ? 16.655 48.700 10.652 1.00 26.01 66 VAL B CA 1
ATOM 1301 C C . VAL B 1 66 ? 18.021 48.273 11.205 1.00 25.18 66 VAL B C 1
ATOM 1302 O O . VAL B 1 66 ? 19.069 48.729 10.745 1.00 24.19 66 VAL B O 1
ATOM 1306 N N . ILE B 1 67 ? 17.970 47.414 12.214 1.00 23.81 67 ILE B N 1
ATOM 1307 C CA . ILE B 1 67 ? 19.135 46.840 12.848 1.00 24.48 67 ILE B CA 1
ATOM 1308 C C . ILE B 1 67 ? 19.275 45.382 12.302 1.00 26.35 67 ILE B C 1
ATOM 1309 O O . ILE B 1 67 ? 18.295 44.621 12.331 1.00 24.92 67 ILE B O 1
ATOM 1314 N N . VAL B 1 68 ? 20.467 44.995 11.832 1.00 24.59 68 VAL B N 1
ATOM 1315 C CA . VAL B 1 68 ? 20.688 43.643 11.318 1.00 24.62 68 VAL B CA 1
ATOM 1316 C C . VAL B 1 68 ? 20.700 42.669 12.518 1.00 26.95 68 VAL B C 1
ATOM 1317 O O . VAL B 1 68 ? 21.531 42.803 13.440 1.00 26.02 68 VAL B O 1
ATOM 1321 N N . LYS B 1 69 ? 19.782 41.702 12.510 1.00 28.78 69 LYS B N 1
ATOM 1322 C CA . LYS B 1 69 ? 19.680 40.740 13.630 1.00 30.71 69 LYS B CA 1
ATOM 1323 C C . LYS B 1 69 ? 19.966 39.290 13.273 1.00 32.53 69 LYS B C 1
ATOM 1324 O O . LYS B 1 69 ? 20.043 38.416 14.150 1.00 30.43 69 LYS B O 1
ATOM 1330 N N . ALA B 1 70 ? 20.136 39.033 11.979 1.00 31.04 70 ALA B N 1
ATOM 1331 C CA . ALA B 1 70 ? 20.509 37.695 11.514 1.00 31.98 70 ALA B CA 1
ATOM 1332 C C . ALA B 1 70 ? 21.184 37.822 10.150 1.00 32.22 70 ALA B C 1
ATOM 1333 O O . ALA B 1 70 ? 20.981 38.796 9.412 1.00 32.93 70 ALA B O 1
ATOM 1335 N N . ILE B 1 71 ? 22.024 36.856 9.837 1.00 31.37 71 ILE B N 1
ATOM 1336 C CA . ILE B 1 71 ? 22.706 36.820 8.566 1.00 29.33 71 ILE B CA 1
ATOM 1337 C C . ILE B 1 71 ? 22.398 35.474 7.891 1.00 31.49 71 ILE B C 1
ATOM 1338 O O . ILE B 1 71 ? 22.511 34.414 8.510 1.00 26.80 71 ILE B O 1
ATOM 1343 N N . THR B 1 72 ? 22.038 35.526 6.608 1.00 31.99 72 THR B N 1
ATOM 1344 C CA . THR B 1 72 ? 21.742 34.322 5.862 1.00 34.20 72 THR B CA 1
ATOM 1345 C C . THR B 1 72 ? 22.019 34.565 4.372 1.00 36.54 72 THR B C 1
ATOM 1346 O O . THR B 1 72 ? 22.215 35.706 3.931 1.00 34.56 72 THR B O 1
ATOM 1350 N N . GLU B 1 73 ? 22.022 33.487 3.603 1.00 38.27 73 GLU B N 1
ATOM 1351 C CA . GLU B 1 73 ? 22.301 33.573 2.184 1.00 41.56 73 GLU B CA 1
ATOM 1352 C C . GLU B 1 73 ? 21.065 33.176 1.412 1.00 43.08 73 GLU B C 1
ATOM 1353 O O . GLU B 1 73 ? 21.037 33.253 0.189 1.00 44.69 73 GLU B O 1
ATOM 1359 N N . GLN B 1 74 ? 20.020 32.758 2.112 1.00 44.27 74 GLN B N 1
ATOM 1360 C CA . GLN B 1 74 ? 18.829 32.393 1.394 1.00 45.91 74 GLN B CA 1
ATOM 1361 C C . GLN B 1 74 ? 17.642 33.310 1.616 1.00 46.50 74 GLN B C 1
ATOM 1362 O O . GLN B 1 74 ? 17.419 33.841 2.720 1.00 43.70 74 GLN B O 1
ATOM 1368 N N . ARG B 1 75 ? 16.886 33.495 0.536 1.00 45.89 75 ARG B N 1
ATOM 1369 C CA . ARG B 1 75 ? 15.705 34.320 0.573 1.00 47.37 75 ARG B CA 1
ATOM 1370 C C . ARG B 1 75 ? 14.536 33.429 0.963 1.00 49.51 75 ARG B C 1
ATOM 1371 O O . ARG B 1 75 ? 14.117 32.562 0.204 1.00 50.84 75 ARG B O 1
ATOM 1379 N N . ARG B 1 76 ? 14.009 33.661 2.153 1.00 51.40 76 ARG B N 1
ATOM 1380 C CA . ARG B 1 76 ? 12.901 32.898 2.689 1.00 53.14 76 ARG B CA 1
ATOM 1381 C C . ARG B 1 76 ? 11.602 33.657 2.460 1.00 54.90 76 ARG B C 1
ATOM 1382 O O . ARG B 1 76 ? 11.594 34.694 1.810 1.00 55.08 76 ARG B O 1
ATOM 1384 N N . PRO B 1 77 ? 10.474 33.122 2.960 1.00 57.24 77 PRO B N 1
ATOM 1385 C CA . PRO B 1 77 ? 9.132 33.720 2.839 1.00 58.47 77 PRO B CA 1
ATOM 1386 C C . PRO B 1 77 ? 8.930 35.098 3.493 1.00 59.54 77 PRO B C 1
ATOM 1387 O O . PRO B 1 77 ? 9.365 35.341 4.609 1.00 58.39 77 PRO B O 1
ATOM 1391 N N . ALA B 1 78 ? 8.212 35.974 2.788 1.00 62.34 78 ALA B N 1
ATOM 1392 C CA . ALA B 1 78 ? 7.937 37.350 3.233 1.00 63.82 78 ALA B CA 1
ATOM 1393 C C . ALA B 1 78 ? 7.942 37.610 4.741 1.00 64.60 78 ALA B C 1
ATOM 1394 O O . ALA B 1 78 ? 8.777 38.364 5.245 1.00 65.59 78 ALA B O 1
ATOM 1396 N N . SER B 1 79 ? 7.006 37.005 5.462 1.00 65.66 79 SER B N 1
ATOM 1397 C CA . SER B 1 79 ? 6.932 37.189 6.909 1.00 65.94 79 SER B CA 1
ATOM 1398 C C . SER B 1 79 ? 8.152 36.573 7.609 1.00 66.03 79 SER B C 1
ATOM 1399 O O . SER B 1 79 ? 8.565 37.043 8.667 1.00 67.04 79 SER B O 1
ATOM 1402 N N . GLU B 1 80 ? 8.739 35.540 7.014 1.00 64.77 80 GLU B N 1
ATOM 1403 C CA . GLU B 1 80 ? 9.898 34.888 7.615 1.00 65.20 80 GLU B CA 1
ATOM 1404 C C . GLU B 1 80 ? 11.210 35.694 7.528 1.00 64.53 80 GLU B C 1
ATOM 1405 O O . GLU B 1 80 ? 12.064 35.584 8.400 1.00 64.10 80 GLU B O 1
ATOM 1411 N N . ALA B 1 81 ? 11.396 36.485 6.477 1.00 64.16 81 ALA B N 1
ATOM 1412 C CA . ALA B 1 81 ? 12.642 37.258 6.358 1.00 63.45 81 ALA B CA 1
ATOM 1413 C C . ALA B 1 81 ? 13.059 37.833 7.738 1.00 62.20 81 ALA B C 1
ATOM 1414 O O . ALA B 1 81 ? 14.252 38.028 8.026 1.00 60.89 81 ALA B O 1
ATOM 1416 N N . ALA B 1 82 ? 12.032 38.061 8.568 1.00 59.80 82 ALA B N 1
ATOM 1417 C CA . ALA B 1 82 ? 12.086 38.621 9.922 1.00 56.47 82 ALA B CA 1
ATOM 1418 C C . ALA B 1 82 ? 13.312 38.366 10.789 1.00 54.37 82 ALA B C 1
ATOM 1419 O O . ALA B 1 82 ? 13.928 39.293 11.283 1.00 53.65 82 ALA B O 1
ATOM 1421 N N . LEU B 1 83 ? 13.672 37.115 11.016 1.00 52.14 83 LEU B N 1
ATOM 1422 C CA . LEU B 1 83 ? 14.831 36.892 11.875 1.00 48.51 83 LEU B CA 1
ATOM 1423 C C . LEU B 1 83 ? 15.992 37.826 11.521 1.00 46.44 83 LEU B C 1
ATOM 1424 O O . LEU B 1 83 ? 16.804 38.172 12.394 1.00 45.05 83 LEU B O 1
ATOM 1429 N N . LEU B 1 84 ? 16.044 38.234 10.241 1.00 42.33 84 LEU B N 1
ATOM 1430 C CA . LEU B 1 84 ? 17.104 39.068 9.715 1.00 36.51 84 LEU B CA 1
ATOM 1431 C C . LEU B 1 84 ? 17.237 40.491 10.267 1.00 34.13 84 LEU B C 1
ATOM 1432 O O . LEU B 1 84 ? 18.349 40.943 10.442 1.00 35.83 84 LEU B O 1
ATOM 1437 N N . TYR B 1 85 ? 16.145 41.195 10.538 1.00 32.53 85 TYR B N 1
ATOM 1438 C CA . TYR B 1 85 ? 16.265 42.563 11.045 1.00 33.10 85 TYR B CA 1
ATOM 1439 C C . TYR B 1 85 ? 15.138 43.056 11.964 1.00 33.94 85 TYR B C 1
ATOM 1440 O O . TYR B 1 85 ? 14.053 42.492 12.002 1.00 35.41 85 TYR B O 1
ATOM 1449 N N . GLU B 1 86 ? 15.384 44.163 12.643 1.00 33.47 86 GLU B N 1
ATOM 1450 C CA . GLU B 1 86 ? 14.392 44.762 13.526 1.00 35.22 86 GLU B CA 1
ATOM 1451 C C . GLU B 1 86 ? 14.340 46.265 13.211 1.00 32.96 86 GLU B C 1
ATOM 1452 O O . GLU B 1 86 ? 15.338 46.950 13.362 1.00 31.09 86 GLU B O 1
ATOM 1458 N N . GLU B 1 87 ? 13.207 46.778 12.757 1.00 31.60 87 GLU B N 1
ATOM 1459 C CA . GLU B 1 87 ? 13.125 48.207 12.471 1.00 32.46 87 GLU B CA 1
ATOM 1460 C C . GLU B 1 87 ? 13.279 48.950 13.786 1.00 32.55 87 GLU B C 1
ATOM 1461 O O . GLU B 1 87 ? 12.873 48.449 14.847 1.00 31.64 87 GLU B O 1
ATOM 1467 N N . THR B 1 88 ? 13.861 50.140 13.742 1.00 31.05 88 THR B N 1
ATOM 1468 C CA . THR B 1 88 ? 14.014 50.895 14.989 1.00 31.80 88 THR B CA 1
ATOM 1469 C C . THR B 1 88 ? 12.704 51.626 15.360 1.00 32.70 88 THR B C 1
ATOM 1470 O O . THR B 1 88 ? 11.879 51.939 14.494 1.00 30.08 88 THR B O 1
ATOM 1474 N N . ALA B 1 89 ? 12.528 51.882 16.659 1.00 33.93 89 ALA B N 1
ATOM 1475 C CA . ALA B 1 89 ? 11.341 52.587 17.149 1.00 34.50 89 ALA B CA 1
ATOM 1476 C C . ALA B 1 89 ? 11.324 53.947 16.481 1.00 34.26 89 ALA B C 1
ATOM 1477 O O . ALA B 1 89 ? 10.307 54.379 15.973 1.00 35.21 89 ALA B O 1
ATOM 1479 N N . GLU B 1 90 ? 12.469 54.608 16.430 1.00 36.00 90 GLU B N 1
ATOM 1480 C CA . GLU B 1 90 ? 12.545 55.908 15.772 1.00 36.08 90 GLU B CA 1
ATOM 1481 C C . GLU B 1 90 ? 12.114 55.904 14.293 1.00 34.45 90 GLU B C 1
ATOM 1482 O O . GLU B 1 90 ? 11.465 56.856 13.818 1.00 32.97 90 GLU B O 1
ATOM 1488 N N . SER B 1 91 ? 12.480 54.850 13.568 1.00 32.42 91 SER B N 1
ATOM 1489 C CA . SER B 1 91 ? 12.122 54.707 12.154 1.00 32.36 91 SER B CA 1
ATOM 1490 C C . SER B 1 91 ? 10.580 54.514 12.054 1.00 33.79 91 SER B C 1
ATOM 1491 O O . SER B 1 91 ? 9.919 55.083 11.173 1.00 34.40 91 SER B O 1
ATOM 1494 N N . VAL B 1 92 ? 10.028 53.682 12.929 1.00 34.63 92 VAL B N 1
ATOM 1495 C CA . VAL B 1 92 ? 8.581 53.452 12.942 1.00 38.22 92 VAL B CA 1
ATOM 1496 C C . VAL B 1 92 ? 7.864 54.807 13.191 1.00 40.44 92 VAL B C 1
ATOM 1497 O O . VAL B 1 92 ? 6.932 55.169 12.457 1.00 40.23 92 VAL B O 1
ATOM 1501 N N . GLU B 1 93 ? 8.325 55.562 14.190 1.00 42.58 93 GLU B N 1
ATOM 1502 C CA . GLU B 1 93 ? 7.691 56.842 14.494 1.00 46.26 93 GLU B CA 1
ATOM 1503 C C . GLU B 1 93 ? 7.831 57.838 13.371 1.00 46.02 93 GLU B C 1
ATOM 1504 O O . GLU B 1 93 ? 6.895 58.567 13.055 1.00 45.95 93 GLU B O 1
ATOM 1510 N N . LYS B 1 94 ? 8.994 57.862 12.745 1.00 45.99 94 LYS B N 1
ATOM 1511 C CA . LYS B 1 94 ? 9.189 58.761 11.628 1.00 45.66 94 LYS B CA 1
ATOM 1512 C C . LYS B 1 94 ? 8.152 58.409 10.541 1.00 44.00 94 LYS B C 1
ATOM 1513 O O . LYS B 1 94 ? 7.517 59.297 9.972 1.00 43.60 94 LYS B O 1
ATOM 1519 N N . ARG B 1 95 ? 7.974 57.122 10.249 1.00 41.99 95 ARG B N 1
ATOM 1520 C CA . ARG B 1 95 ? 6.988 56.734 9.246 1.00 42.52 95 ARG B CA 1
ATOM 1521 C C . ARG B 1 95 ? 5.552 57.145 9.685 1.00 41.70 95 ARG B C 1
ATOM 1522 O O . ARG B 1 95 ? 4.786 57.648 8.882 1.00 39.47 95 ARG B O 1
ATOM 1530 N N . GLU B 1 96 ? 5.216 56.937 10.955 1.00 42.04 96 GLU B N 1
ATOM 1531 C CA . GLU B 1 96 ? 3.893 57.293 11.453 1.00 43.51 96 GLU B CA 1
ATOM 1532 C C . GLU B 1 96 ? 3.618 58.798 11.338 1.00 43.12 96 GLU B C 1
ATOM 1533 O O . GLU B 1 96 ? 2.558 59.190 10.866 1.00 42.36 96 GLU B O 1
ATOM 1539 N N . LYS B 1 97 ? 4.588 59.629 11.709 1.00 43.10 97 LYS B N 1
ATOM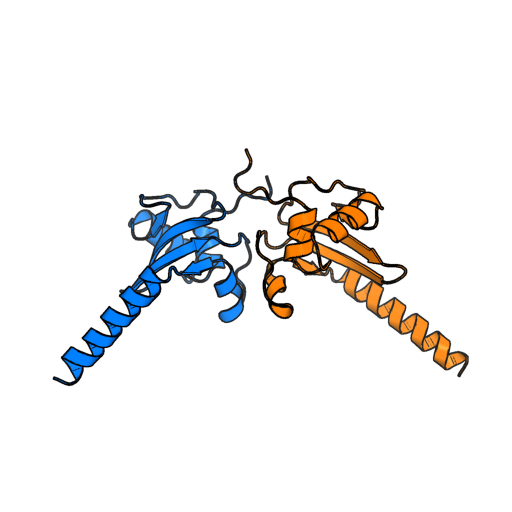 1540 C CA . LYS B 1 97 ? 4.425 61.068 11.620 1.00 45.05 97 LYS B CA 1
ATOM 1541 C C . LYS B 1 97 ? 4.251 61.541 10.187 1.00 46.58 97 LYS B C 1
ATOM 1542 O O . LYS B 1 97 ? 3.572 62.545 9.931 1.00 46.53 97 LYS B O 1
ATOM 1548 N N . MET B 1 98 ? 4.875 60.839 9.245 1.00 47.33 98 MET B N 1
ATOM 1549 C CA . MET B 1 98 ? 4.757 61.229 7.849 1.00 48.12 98 MET B CA 1
ATOM 1550 C C . MET B 1 98 ? 3.369 60.886 7.346 1.00 48.70 98 MET B C 1
ATOM 1551 O O . MET B 1 98 ? 2.792 61.627 6.542 1.00 49.21 98 MET B O 1
ATOM 1556 N 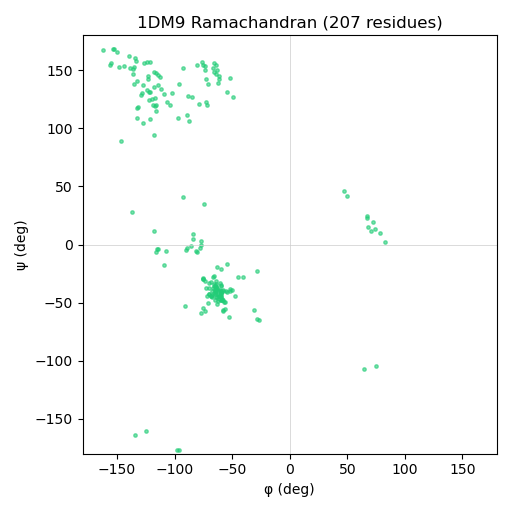N . ALA B 1 99 ? 2.842 59.754 7.806 1.00 47.98 99 ALA B N 1
ATOM 1557 C CA . ALA B 1 99 ? 1.512 59.343 7.423 1.00 49.93 99 ALA B CA 1
ATOM 1558 C C . ALA B 1 99 ? 0.530 60.348 8.054 1.00 50.78 99 ALA B C 1
ATOM 1559 O O . ALA B 1 99 ? -0.402 60.818 7.393 1.00 49.81 99 ALA B O 1
ATOM 1561 N N . LEU B 1 100 ? 0.759 60.674 9.330 1.00 51.18 100 LEU B N 1
ATOM 1562 C CA . LEU B 1 100 ? -0.085 61.622 10.038 1.00 52.13 100 LEU B CA 1
ATOM 1563 C C . LEU B 1 100 ? -0.095 62.937 9.279 1.00 53.63 10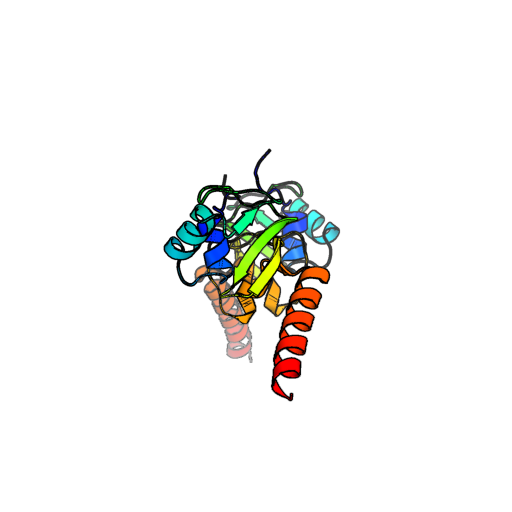0 LEU B C 1
ATOM 1564 O O . LEU B 1 100 ? -1.163 63.480 8.995 1.00 54.12 100 LEU B O 1
ATOM 1569 N N . ALA B 1 101 ? 1.087 63.428 8.923 1.00 54.40 101 ALA B N 1
ATOM 1570 C CA . ALA B 1 101 ? 1.204 64.689 8.205 1.00 56.92 101 ALA B CA 1
ATOM 1571 C C . ALA B 1 101 ? 0.488 64.705 6.861 1.00 58.59 101 ALA B C 1
ATOM 1572 O O . ALA B 1 101 ? -0.133 65.706 6.505 1.00 59.07 101 ALA B O 1
ATOM 1574 N N . ARG B 1 102 ? 0.571 63.616 6.106 1.00 60.66 102 ARG B N 1
ATOM 1575 C CA . ARG B 1 102 ? -0.081 63.593 4.812 1.00 62.94 102 ARG B CA 1
ATOM 1576 C C . ARG B 1 102 ? -1.592 63.559 5.002 1.00 63.80 102 ARG B C 1
ATOM 1577 O O . ARG B 1 102 ? -2.329 64.207 4.256 1.00 64.57 102 ARG B O 1
ATOM 1585 N N . LYS B 1 103 ? -2.043 62.833 6.020 1.00 64.26 103 LYS B N 1
ATOM 1586 C CA . LYS B 1 103 ? -3.467 62.724 6.325 1.00 64.92 103 LYS B CA 1
ATOM 1587 C C . LYS B 1 103 ? -4.030 64.076 6.747 1.00 65.64 103 LYS B C 1
ATOM 1588 O O . LYS B 1 103 ? -5.122 64.446 6.338 1.00 65.72 103 LYS B O 1
ATOM 1590 N N . LEU B 1 104 ? -3.283 64.802 7.576 1.00 66.34 104 LEU B N 1
ATOM 1591 C CA . LEU B 1 104 ? -3.689 66.120 8.056 1.00 67.17 104 LEU B CA 1
ATOM 1592 C C . LEU B 1 104 ? -3.856 67.062 6.873 1.00 68.55 104 LEU B C 1
ATOM 1593 O O . LEU B 1 104 ? -4.707 67.955 6.875 1.00 67.87 104 LEU B O 1
ATOM 1598 N N . ASN B 1 105 ? -3.024 66.841 5.865 1.00 69.87 105 ASN B N 1
ATOM 1599 C CA . ASN B 1 105 ? -3.013 67.639 4.649 1.00 71.79 105 ASN B CA 1
ATOM 1600 C C . ASN B 1 105 ? -4.322 67.476 3.860 1.00 72.79 105 ASN B C 1
ATOM 1601 O O . ASN B 1 105 ? -4.869 68.437 3.311 1.00 72.76 105 ASN B O 1
ATOM 1606 N N . ALA B 1 106 ? -4.817 66.248 3.811 1.00 74.44 106 ALA B N 1
ATOM 1607 C CA . ALA B 1 106 ? -6.045 65.938 3.099 1.00 76.17 106 ALA B CA 1
ATOM 1608 C C . ALA B 1 106 ? -7.258 66.414 3.881 1.00 77.68 106 ALA B C 1
ATOM 1609 O O . ALA B 1 106 ? -8.280 66.750 3.293 1.00 78.61 106 ALA B O 1
ATOM 1611 N N . LEU B 1 107 ? -7.137 66.444 5.205 1.00 78.93 107 LEU B N 1
ATOM 1612 C CA . LEU B 1 107 ? -8.226 66.865 6.081 1.00 80.33 107 LEU B CA 1
ATOM 1613 C C . LEU B 1 107 ? -8.476 68.370 6.070 1.00 81.82 107 LEU B C 1
ATOM 1614 O O . LEU B 1 107 ? -9.588 68.818 5.794 1.00 81.95 107 LEU B O 1
ATOM 1619 N N . THR B 1 108 ? -7.445 69.147 6.387 1.00 83.96 108 THR B N 1
ATOM 1620 C CA . THR B 1 108 ? -7.571 70.601 6.423 1.00 85.97 108 THR B CA 1
ATOM 1621 C C . THR B 1 108 ? -7.899 71.172 5.047 1.00 87.02 108 THR B C 1
ATOM 1622 O O . THR B 1 108 ? -8.369 72.304 4.938 1.00 87.76 108 THR B O 1
ATOM 1626 N N . MET B 1 109 ? -7.634 70.393 4.003 1.00 87.99 109 MET B N 1
ATOM 1627 C CA . MET B 1 109 ? -7.942 70.808 2.642 1.00 89.44 109 MET B CA 1
ATOM 1628 C C . MET B 1 109 ? -9.364 70.297 2.343 1.00 90.41 109 MET B C 1
ATOM 1629 O O . MET B 1 109 ? -10.247 71.065 1.949 1.00 90.57 109 MET B O 1
ATOM 1631 N N . PRO B 1 110 ? -9.571 68.997 2.559 1.00 91.70 110 PRO B N 1
ATOM 1632 C CA . PRO B 1 110 ? -10.863 68.344 2.342 1.00 92.61 110 PRO B CA 1
ATOM 1633 C C . PRO B 1 110 ? -11.251 67.446 3.533 1.00 93.27 110 PRO B C 1
ATOM 1634 O O . PRO B 1 110 ? -11.894 67.953 4.487 1.00 93.25 110 PRO B O 1
#

GO terms:
  GO:0005515 protein binding (F, IPI)
  GO:0034605 cellular response to heat (P, IEP)
  GO:0005829 cytosol (C, IDA)
  GO:0003677 DNA binding (F, IDA)
  GO:0003727 single-stranded RNA binding (F, IDA)
  GO:0043023 ribosomal large subunit binding (F, IDA)
  GO:0009408 response to heat (P, IEP)

Secondary structure (DSSP, 8-state):
-TT--BHHHHHHHTTSSSSHHHHHHHHHTT-EEETTEE--TTPBP-TT-EEEEEETTEEEEEEE-EEES----HHHHGGGEEE-HHHHHHHHHHHHHHHHHHT-/--S---BHHHHHHHTTSSSSHHHHHHHHHTT-EEETTEE--TTPBP-TT-EEEEEETTEEEEEEE-EEESS---TTGGGGGEEE-HHHHHHHHHHHHHHHHHHHH--

B-factor: mean 40.34, std 15.83, range [17.56, 95.86]

Nearest PDB structures (foldseek):
  1dm9-assembly1_A  TM=9.636E-01  e=5.283E-17  Escherichia coli
  5z81-assembly1_C  TM=9.651E-01  e=2.352E-13  Vibrio cholerae O395
  8ap4-assembly1_A  TM=8.693E-01  e=5.134E-15  Escherichia coli K-12
  7ope-assembly1_1  TM=9.211E-01  e=4.581E-07  Bacillus subtilis subsp. subtilis str. 168
  7aqc-assembly1_Y  TM=9.056E-01  e=1.971E-05  Bacillus subtilis subsp. subtilis str. 168

Solvent-accessible surface area: 12032 Å² total; per-residue (Å²): 134,37,4,82,0,99,0,9,50,0,0,47,0,2,84,10,14,166,70,107,64,59,0,117,116,30,0,91,47,21,117,0,62,15,84,60,129,153,20,119,19,46,63,47,0,68,29,87,5,43,0,43,1,28,40,83,138,73,106,42,26,0,40,0,44,4,0,0,74,51,74,93,77,75,90,30,0,40,64,0,32,94,29,38,72,111,6,48,93,114,67,92,149,135,57,115,58,63,66,127,81,75,91,118,139,42,33,3,79,1,95,0,8,34,0,0,59,0,2,93,47,26,73,68,128,59,64,0,118,108,32,0,95,50,17,88,0,60,12,79,46,126,156,30,115,18,49,63,56,0,55,13,95,5,44,0,29,12,29,122,78,116,84,48,98,26,0,39,0,49,0,0,8,75,66,72,22,88,77,99,61,6,46,13,8,67,94,40,30,84,122,5,52,77,106,80,112,136,84,58,101,59,151,48,86,108,43,122,118,91,113